Protein AF-A0A7S4W4H7-F1 (afdb_monomer_lite)

Organism: NCBI:txid49249

Structure (mmCIF, N/CA/C/O backbone):
data_AF-A0A7S4W4H7-F1
#
_entry.id   AF-A0A7S4W4H7-F1
#
loop_
_atom_site.group_PDB
_atom_site.id
_atom_site.type_symbol
_atom_site.label_atom_id
_atom_site.label_alt_id
_atom_site.label_comp_id
_atom_site.label_asym_id
_atom_site.label_entity_id
_atom_site.label_seq_id
_atom_site.pdbx_PDB_ins_code
_atom_site.Cartn_x
_atom_site.Cartn_y
_atom_site.Cartn_z
_atom_site.occupancy
_atom_site.B_iso_or_equiv
_atom_site.auth_seq_id
_atom_site.auth_comp_id
_atom_site.auth_asym_id
_atom_site.auth_atom_id
_atom_site.pdbx_PDB_model_num
ATOM 1 N N . MET A 1 1 ? -18.800 0.586 -14.456 1.00 45.81 1 MET A N 1
ATOM 2 C CA . MET A 1 1 ? -18.845 -0.242 -13.232 1.00 45.81 1 MET A CA 1
ATOM 3 C C . MET A 1 1 ? -19.743 -1.452 -13.484 1.00 45.81 1 MET A C 1
ATOM 5 O O . MET A 1 1 ? -20.942 -1.361 -13.290 1.00 45.81 1 MET A O 1
ATOM 9 N N . VAL A 1 2 ? -19.186 -2.536 -14.038 1.00 60.62 2 VAL A N 1
ATOM 10 C CA . VAL A 1 2 ? -19.881 -3.836 -14.250 1.00 60.62 2 VAL A CA 1
ATOM 11 C C . VAL A 1 2 ? -18.965 -5.019 -13.872 1.00 60.62 2 VAL A C 1
ATOM 13 O O . VAL A 1 2 ? -19.428 -6.135 -13.662 1.00 60.62 2 VAL A O 1
ATOM 16 N N . ARG A 1 3 ? -17.651 -4.786 -13.735 1.00 63.00 3 ARG A N 1
ATOM 17 C CA . ARG A 1 3 ? -16.682 -5.791 -13.282 1.00 63.00 3 ARG A CA 1
ATOM 18 C C . ARG A 1 3 ? -16.788 -5.962 -11.763 1.00 63.00 3 ARG A C 1
ATOM 20 O O . ARG A 1 3 ? -17.075 -4.999 -11.060 1.00 63.00 3 ARG A O 1
ATOM 27 N N . ASN A 1 4 ? -16.605 -7.193 -11.290 1.00 76.44 4 ASN A N 1
ATOM 28 C CA . ASN A 1 4 ? -16.610 -7.592 -9.875 1.00 76.44 4 ASN A CA 1
ATOM 29 C C . ASN A 1 4 ? -17.944 -7.442 -9.112 1.00 76.44 4 ASN A C 1
ATOM 31 O O . ASN A 1 4 ? -17.948 -7.550 -7.892 1.00 76.44 4 ASN A O 1
ATOM 35 N N . CYS A 1 5 ? -19.089 -7.297 -9.796 1.00 75.94 5 CYS A N 1
ATOM 36 C CA . CYS A 1 5 ? -20.411 -7.227 -9.143 1.00 75.94 5 CYS A CA 1
ATOM 37 C C . CYS A 1 5 ? -20.747 -8.471 -8.292 1.00 75.94 5 CYS A C 1
ATOM 39 O O . CYS A 1 5 ? -21.387 -8.348 -7.254 1.00 75.94 5 CYS A O 1
ATOM 41 N N . PHE A 1 6 ? -20.289 -9.653 -8.715 1.00 82.56 6 PHE A N 1
ATOM 42 C CA . PHE A 1 6 ? -20.360 -10.908 -7.948 1.00 82.56 6 PHE A CA 1
ATOM 43 C C . PHE A 1 6 ? -18.968 -11.375 -7.487 1.00 82.56 6 PHE A C 1
ATOM 45 O O . PHE A 1 6 ? -18.755 -12.557 -7.226 1.00 82.56 6 PHE A O 1
ATOM 52 N N . GLY A 1 7 ? -17.993 -10.462 -7.487 1.00 81.50 7 GLY A N 1
ATOM 53 C CA . GLY A 1 7 ? -16.611 -10.740 -7.116 1.00 81.50 7 GLY A CA 1
ATOM 54 C C . GLY A 1 7 ? -16.392 -10.695 -5.607 1.00 81.50 7 GLY A C 1
ATOM 55 O O . GLY A 1 7 ? -17.318 -10.509 -4.819 1.00 81.50 7 GLY A O 1
ATOM 56 N N . ASN A 1 8 ? -15.136 -10.848 -5.198 1.00 86.81 8 ASN A N 1
ATOM 57 C CA . ASN A 1 8 ? -14.747 -10.658 -3.806 1.00 86.81 8 ASN A CA 1
ATOM 58 C C . ASN A 1 8 ? -14.377 -9.181 -3.544 1.00 86.81 8 ASN A C 1
ATOM 60 O O . ASN A 1 8 ? -14.007 -8.431 -4.451 1.00 86.81 8 ASN A O 1
ATOM 64 N N . TYR A 1 9 ? -14.436 -8.770 -2.275 1.00 85.88 9 TYR A N 1
ATOM 65 C CA . TYR A 1 9 ? -14.053 -7.416 -1.856 1.00 85.88 9 TYR A CA 1
ATOM 66 C C . TYR A 1 9 ? -12.596 -7.075 -2.217 1.00 85.88 9 TYR A C 1
ATOM 68 O O . TYR A 1 9 ? -12.287 -5.944 -2.580 1.00 85.88 9 TYR A O 1
ATOM 76 N N . ARG A 1 10 ? -11.698 -8.065 -2.174 1.00 86.31 10 ARG A N 1
ATOM 77 C CA . ARG A 1 10 ? -10.270 -7.900 -2.482 1.00 86.31 10 ARG A CA 1
ATOM 78 C C . ARG A 1 10 ? -10.029 -7.447 -3.925 1.00 86.31 10 ARG A C 1
ATOM 80 O O . ARG A 1 10 ? -9.141 -6.632 -4.149 1.00 86.31 10 ARG A O 1
ATOM 87 N N . ASP A 1 11 ? -10.784 -7.963 -4.884 1.00 87.19 11 ASP A N 1
ATOM 88 C CA . ASP A 1 11 ? -10.636 -7.656 -6.305 1.00 87.19 11 ASP A CA 1
ATOM 89 C C . ASP A 1 11 ? -11.217 -6.276 -6.617 1.00 87.19 11 ASP A C 1
ATOM 91 O O . ASP A 1 11 ? -10.591 -5.503 -7.341 1.00 87.19 11 ASP A O 1
ATOM 95 N N . VAL A 1 12 ? -12.342 -5.919 -5.984 1.00 89.44 12 VAL A N 1
ATOM 96 C CA . VAL A 1 12 ? -12.896 -4.556 -6.034 1.00 89.44 12 VAL A CA 1
ATOM 97 C C . VAL A 1 12 ? -11.897 -3.553 -5.461 1.00 89.44 12 VAL A C 1
ATOM 99 O O . VAL A 1 12 ? -11.552 -2.580 -6.131 1.00 89.44 12 VAL A O 1
ATOM 102 N N . LEU A 1 13 ? -11.381 -3.813 -4.256 1.00 89.44 13 LEU A N 1
ATOM 103 C CA . LEU A 1 13 ? -10.406 -2.939 -3.613 1.00 89.44 13 LEU A CA 1
ATOM 104 C C . LEU A 1 13 ? -9.141 -2.815 -4.466 1.00 89.44 13 LEU A C 1
ATOM 106 O O . LEU A 1 13 ? -8.668 -1.707 -4.681 1.00 89.44 13 LEU A O 1
ATOM 110 N N . ARG A 1 14 ? -8.630 -3.923 -5.021 1.00 89.25 14 ARG A N 1
ATOM 111 C CA . ARG A 1 14 ? -7.466 -3.897 -5.915 1.00 89.25 14 ARG A CA 1
ATOM 112 C C . ARG A 1 14 ? -7.716 -3.013 -7.136 1.00 89.25 14 ARG A C 1
ATOM 114 O O . ARG A 1 14 ? -6.876 -2.180 -7.436 1.00 89.25 14 ARG A O 1
ATOM 121 N N . GLU A 1 15 ? -8.826 -3.169 -7.850 1.00 89.62 15 GLU A N 1
ATOM 122 C CA . GLU A 1 15 ? -9.090 -2.334 -9.033 1.00 89.62 15 GLU A CA 1
ATOM 123 C C . GLU A 1 15 ? -9.174 -0.844 -8.680 1.00 89.62 15 GLU A C 1
ATOM 125 O O . GLU A 1 15 ? -8.612 -0.004 -9.384 1.00 89.62 15 GLU A O 1
ATOM 130 N N . ILE A 1 16 ? -9.825 -0.523 -7.562 1.00 90.25 16 ILE A N 1
ATOM 131 C CA . ILE A 1 16 ? -9.998 0.851 -7.091 1.00 90.25 16 ILE A CA 1
ATOM 132 C C . ILE A 1 16 ? -8.664 1.464 -6.638 1.00 90.25 16 ILE A C 1
ATOM 134 O O . ILE A 1 16 ? -8.353 2.590 -7.021 1.00 90.25 16 ILE A O 1
ATOM 138 N N . SER A 1 17 ? -7.845 0.726 -5.884 1.00 91.88 17 SER A N 1
ATOM 139 C CA . SER A 1 17 ? -6.529 1.182 -5.412 1.00 91.88 17 SER A CA 1
ATOM 140 C C . SER A 1 17 ? -5.536 1.465 -6.543 1.00 91.88 17 SER A C 1
ATOM 142 O O . SER A 1 17 ? -4.574 2.201 -6.359 1.00 91.88 17 SER A O 1
ATOM 144 N N . TYR A 1 18 ? -5.727 0.855 -7.712 1.00 92.44 18 TYR A N 1
ATOM 145 C CA . TYR A 1 18 ? -4.891 1.116 -8.884 1.00 92.44 18 TYR A CA 1
ATOM 146 C C . TYR A 1 18 ? -5.476 2.210 -9.786 1.00 92.44 18 TYR A C 1
ATOM 148 O O . TYR A 1 18 ? -4.855 2.571 -10.784 1.00 92.44 18 TYR A O 1
ATOM 156 N N . SER A 1 19 ? -6.640 2.772 -9.450 1.00 91.88 19 SER A N 1
ATOM 157 C CA . SER A 1 19 ? -7.232 3.866 -10.211 1.00 91.88 19 SER A CA 1
ATOM 158 C C . SER A 1 19 ? -6.507 5.189 -9.927 1.00 91.88 19 SER A C 1
ATOM 160 O O . SER A 1 19 ? -6.470 5.629 -8.774 1.00 91.88 19 SER A O 1
ATOM 162 N N . PRO A 1 20 ? -5.995 5.890 -10.953 1.00 89.88 20 PRO A N 1
ATOM 163 C CA . PRO A 1 20 ? -5.330 7.179 -10.766 1.00 89.88 20 PRO A CA 1
ATOM 164 C C . PRO A 1 20 ? -6.266 8.259 -10.205 1.00 89.88 20 PRO A C 1
ATOM 166 O O . PRO A 1 20 ? -5.820 9.116 -9.448 1.00 89.88 20 PRO A O 1
ATOM 169 N N . LEU A 1 21 ? -7.567 8.203 -10.515 1.00 89.00 21 LEU A N 1
ATOM 170 C CA . LEU A 1 21 ? -8.558 9.135 -9.966 1.00 89.00 21 LEU A CA 1
ATOM 171 C C . LEU A 1 21 ? -8.773 8.922 -8.466 1.00 89.00 21 LEU A C 1
ATOM 173 O O . LEU A 1 21 ? -8.855 9.890 -7.714 1.00 89.00 21 LEU A O 1
ATOM 177 N N . MET A 1 22 ? -8.828 7.662 -8.021 1.00 90.94 22 MET A N 1
ATOM 178 C CA . MET A 1 22 ? -8.920 7.352 -6.593 1.00 90.94 22 MET A CA 1
ATOM 179 C C . MET A 1 22 ? -7.658 7.814 -5.854 1.00 90.94 22 MET A C 1
ATOM 181 O O . MET A 1 22 ? -7.753 8.339 -4.749 1.00 90.94 22 MET A O 1
ATOM 185 N N . ALA A 1 23 ? -6.488 7.659 -6.472 1.00 91.31 23 ALA A N 1
ATOM 186 C CA . ALA A 1 23 ? -5.216 8.074 -5.891 1.00 91.31 23 ALA A CA 1
ATOM 187 C C . ALA A 1 23 ? -5.044 9.582 -5.756 1.00 91.31 23 ALA A C 1
ATOM 189 O O . ALA A 1 23 ? -4.474 10.035 -4.766 1.00 91.31 23 ALA A O 1
ATOM 190 N N . GLU A 1 24 ? -5.560 10.355 -6.713 1.00 88.94 24 GLU A N 1
ATOM 191 C CA . GLU A 1 24 ? -5.678 11.807 -6.565 1.00 88.94 24 GLU A CA 1
ATOM 192 C C . GLU A 1 24 ? -6.649 12.163 -5.433 1.00 88.94 24 GLU A C 1
ATOM 194 O O . GLU A 1 24 ? -6.334 13.004 -4.595 1.00 88.94 24 GLU A O 1
ATOM 199 N N . HIS A 1 25 ? -7.817 11.512 -5.390 1.00 89.50 25 HIS A N 1
ATOM 200 C CA . HIS A 1 25 ? -8.874 11.844 -4.434 1.00 89.50 25 HIS A CA 1
ATOM 201 C C . HIS A 1 25 ? -8.493 11.547 -2.979 1.00 89.50 25 HIS A C 1
ATOM 203 O O . HIS A 1 25 ? -8.800 12.337 -2.093 1.00 89.50 25 HIS A O 1
ATOM 209 N N . LEU A 1 26 ? -7.813 10.423 -2.745 1.00 91.38 26 LEU A N 1
ATOM 210 C CA . LEU A 1 26 ? -7.413 9.950 -1.414 1.00 91.38 26 LEU A CA 1
ATOM 211 C C . LEU A 1 26 ? -5.910 10.145 -1.156 1.00 91.38 26 LEU A C 1
ATOM 213 O O . LEU A 1 26 ? -5.334 9.455 -0.319 1.00 91.38 26 LEU A O 1
ATOM 217 N N . SER A 1 27 ? -5.299 11.055 -1.925 1.00 89.75 27 SER A N 1
ATOM 218 C CA . SER A 1 27 ? -3.960 11.636 -1.749 1.00 89.75 27 SER A CA 1
ATOM 219 C C . SER A 1 27 ? -2.771 10.673 -1.617 1.00 89.75 27 SER A C 1
ATOM 221 O O . SER A 1 27 ? -1.696 11.067 -1.176 1.00 89.75 27 SER A O 1
ATOM 223 N N . TYR A 1 28 ? -2.895 9.430 -2.088 1.00 92.12 28 TYR A N 1
ATOM 224 C CA . TYR A 1 28 ? -1.778 8.473 -2.104 1.00 92.12 28 TYR A CA 1
ATOM 225 C C . TYR A 1 28 ? -1.000 8.440 -3.433 1.00 92.12 28 TYR A C 1
ATOM 227 O O . TYR A 1 28 ? -0.015 7.706 -3.559 1.00 92.12 28 TYR A O 1
ATOM 235 N N . LEU A 1 29 ? -1.398 9.245 -4.427 1.00 90.94 29 LEU A N 1
ATOM 236 C CA . LEU A 1 29 ? -0.660 9.401 -5.684 1.00 90.94 29 LEU A CA 1
ATOM 237 C C . LEU A 1 29 ? 0.744 9.986 -5.447 1.00 90.94 29 LEU A C 1
ATOM 239 O O . LEU A 1 29 ? 0.898 10.994 -4.765 1.00 90.94 29 LEU A O 1
ATOM 243 N N . ASP A 1 30 ? 1.768 9.376 -6.053 1.00 88.94 30 ASP A N 1
ATOM 244 C CA . ASP A 1 30 ? 3.184 9.768 -5.939 1.00 88.94 30 ASP A CA 1
ATOM 245 C C . ASP A 1 30 ? 3.725 9.804 -4.490 1.00 88.94 30 ASP A C 1
ATOM 247 O O . ASP A 1 30 ? 4.824 10.319 -4.244 1.00 88.94 30 ASP A O 1
ATOM 251 N N . SER A 1 31 ? 3.000 9.190 -3.547 1.00 91.00 31 SER A N 1
ATOM 252 C CA . SER A 1 31 ? 3.401 9.034 -2.149 1.00 91.00 31 SER A CA 1
ATOM 253 C C . SER A 1 31 ? 4.713 8.254 -2.045 1.00 91.00 31 SER A C 1
ATOM 255 O O . SER A 1 31 ? 4.943 7.278 -2.769 1.00 91.00 31 SER A O 1
ATOM 257 N N . ARG A 1 32 ? 5.602 8.696 -1.154 1.00 91.06 32 ARG A N 1
ATOM 258 C CA . ARG A 1 32 ? 6.959 8.157 -0.999 1.00 91.06 32 ARG A CA 1
ATOM 259 C C . ARG A 1 32 ? 7.094 7.490 0.359 1.00 91.06 32 ARG A C 1
ATOM 261 O O . ARG A 1 32 ? 6.562 7.985 1.348 1.00 91.06 32 ARG A O 1
ATOM 268 N N . SER A 1 33 ? 7.820 6.380 0.407 1.00 89.44 33 SER A N 1
ATOM 269 C CA . SER A 1 33 ? 8.167 5.744 1.671 1.00 89.44 33 SER A CA 1
ATOM 270 C C . SER A 1 33 ? 9.137 6.600 2.486 1.00 89.44 33 SER A C 1
ATOM 272 O O . SER A 1 33 ? 9.961 7.338 1.939 1.00 89.44 33 SER A O 1
ATOM 274 N N . HIS A 1 34 ? 9.068 6.449 3.811 1.00 88.12 34 HIS A N 1
ATOM 275 C CA . HIS A 1 34 ? 10.034 7.058 4.723 1.00 88.12 34 HIS A CA 1
ATOM 276 C C . HIS A 1 34 ? 11.466 6.654 4.345 1.00 88.12 34 HIS A C 1
ATOM 278 O O . HIS A 1 34 ? 12.350 7.503 4.308 1.00 88.12 34 HIS A O 1
ATOM 284 N N . ALA A 1 35 ? 11.684 5.368 4.033 1.00 85.75 35 ALA A N 1
ATOM 285 C CA . ALA A 1 35 ? 12.985 4.836 3.627 1.00 85.75 35 ALA A CA 1
ATOM 286 C C . ALA A 1 35 ? 13.576 5.617 2.443 1.00 85.75 35 ALA A C 1
ATOM 288 O O . ALA A 1 35 ? 14.681 6.141 2.543 1.00 85.75 35 ALA A O 1
ATOM 289 N N . TYR A 1 36 ? 12.790 5.793 1.376 1.00 87.81 36 TYR A N 1
ATOM 290 C CA . TYR A 1 36 ? 13.215 6.514 0.179 1.00 87.81 36 TYR A CA 1
ATOM 291 C C . TYR A 1 36 ? 13.613 7.967 0.474 1.00 87.81 36 TYR A C 1
ATOM 293 O O . TYR A 1 36 ? 14.639 8.457 0.002 1.00 87.81 36 TYR A O 1
ATOM 301 N N . VAL A 1 37 ? 12.802 8.682 1.259 1.00 87.19 37 VAL A N 1
ATOM 302 C CA . VAL A 1 37 ? 13.064 10.100 1.556 1.00 87.19 37 VAL A CA 1
ATOM 303 C C . VAL A 1 37 ? 14.252 10.268 2.504 1.00 87.19 37 VAL A C 1
ATOM 305 O O . VAL A 1 37 ? 15.055 11.190 2.328 1.00 87.19 37 VAL A O 1
ATOM 308 N N . TYR A 1 38 ? 14.387 9.367 3.475 1.00 87.19 38 TYR A N 1
ATOM 309 C CA . TYR A 1 38 ? 15.503 9.372 4.408 1.00 87.19 38 TYR A CA 1
ATOM 310 C C . TYR A 1 38 ? 16.830 9.093 3.695 1.00 87.19 38 TYR A C 1
ATOM 312 O O . TYR A 1 38 ? 17.800 9.813 3.915 1.00 87.19 38 TYR A O 1
ATOM 320 N N . GLU A 1 39 ? 16.869 8.117 2.788 1.00 86.25 39 GLU A N 1
ATOM 321 C CA . GLU A 1 39 ? 18.069 7.811 1.999 1.00 86.25 39 GLU A CA 1
ATOM 322 C C . GLU A 1 39 ? 18.428 8.926 1.011 1.00 86.25 39 GLU A C 1
ATOM 324 O O . GLU A 1 39 ? 19.604 9.242 0.842 1.00 86.25 39 GLU A O 1
ATOM 329 N N . SER A 1 40 ? 17.427 9.558 0.391 1.00 86.88 40 SER A N 1
ATOM 330 C CA . SER A 1 40 ? 17.655 10.640 -0.572 1.00 86.88 40 SER A CA 1
ATOM 331 C C . SER A 1 40 ? 18.158 11.921 0.101 1.00 86.88 40 SER A C 1
ATOM 333 O O . SER A 1 40 ? 19.113 12.534 -0.373 1.00 86.88 40 SER A O 1
ATOM 335 N N . ASN A 1 41 ? 17.495 12.363 1.178 1.00 89.56 41 ASN A N 1
ATOM 336 C CA . ASN A 1 41 ? 17.654 13.725 1.706 1.00 89.56 41 ASN A CA 1
ATOM 337 C C . ASN A 1 41 ? 17.855 13.786 3.234 1.00 89.56 41 ASN A C 1
ATOM 339 O O . ASN A 1 41 ? 17.913 14.883 3.790 1.00 89.56 41 ASN A O 1
ATOM 343 N N . GLY A 1 42 ? 17.908 12.649 3.937 1.00 86.56 42 GLY A N 1
ATOM 344 C CA . GLY A 1 42 ? 18.026 12.595 5.403 1.00 86.56 42 GLY A CA 1
ATOM 345 C C . GLY A 1 42 ? 16.790 13.091 6.162 1.00 86.56 42 GLY A C 1
ATOM 346 O O . GLY A 1 42 ? 16.870 13.362 7.359 1.00 86.56 42 GLY A O 1
ATOM 347 N N . GLN A 1 43 ? 15.653 13.252 5.480 1.00 87.31 43 GLN A N 1
ATOM 348 C CA . GLN A 1 43 ? 14.429 13.805 6.057 1.00 87.31 43 GLN A CA 1
ATOM 349 C C . GLN A 1 43 ? 13.486 12.704 6.546 1.00 87.31 43 GLN A C 1
ATOM 351 O O . GLN A 1 43 ? 13.274 11.699 5.869 1.00 87.31 43 GLN A O 1
ATOM 356 N N . VAL A 1 44 ? 12.872 12.935 7.706 1.00 85.31 44 VAL A N 1
ATOM 357 C CA . VAL A 1 44 ? 11.806 12.083 8.247 1.00 85.31 44 VAL A CA 1
ATOM 358 C C . VAL A 1 44 ? 10.483 12.515 7.625 1.00 85.31 44 VAL A C 1
ATOM 360 O O . VAL A 1 44 ? 10.073 13.667 7.768 1.00 85.31 44 VAL A O 1
ATOM 363 N N . THR A 1 45 ? 9.817 11.596 6.928 1.00 85.44 45 THR A N 1
ATOM 364 C CA . THR A 1 45 ? 8.494 11.824 6.329 1.00 85.44 45 THR A CA 1
ATOM 365 C C . THR A 1 45 ? 7.567 10.653 6.608 1.00 85.44 45 THR A C 1
ATOM 367 O O . THR A 1 45 ? 8.008 9.509 6.697 1.00 85.44 45 THR A O 1
ATOM 370 N N . TYR A 1 46 ? 6.278 10.943 6.753 1.00 85.38 46 TYR A N 1
ATOM 371 C CA . TYR A 1 46 ? 5.249 9.938 6.999 1.00 85.38 46 TYR A CA 1
ATOM 372 C C . TYR A 1 46 ? 4.433 9.711 5.729 1.00 85.38 46 TYR A C 1
ATOM 374 O O . TYR A 1 46 ? 4.262 10.625 4.921 1.00 85.38 46 TYR A O 1
ATOM 382 N N . ALA A 1 47 ? 3.967 8.476 5.544 1.00 88.50 47 ALA A N 1
ATOM 383 C CA . ALA A 1 47 ? 3.081 8.140 4.440 1.00 88.50 47 ALA A CA 1
ATOM 384 C C . ALA A 1 47 ? 1.714 8.813 4.633 1.00 88.50 47 ALA A C 1
ATOM 386 O O . ALA A 1 47 ? 1.270 8.997 5.764 1.00 88.50 47 ALA A O 1
ATOM 387 N N . ASP A 1 48 ? 1.047 9.148 3.529 1.00 90.12 48 ASP A N 1
ATOM 388 C CA . ASP A 1 48 ? -0.307 9.699 3.570 1.00 90.12 48 ASP A CA 1
ATOM 389 C C . ASP A 1 48 ? -1.303 8.662 4.116 1.00 90.12 48 ASP A C 1
ATOM 391 O O . ASP A 1 48 ? -1.407 7.537 3.618 1.00 90.12 48 ASP A O 1
ATOM 395 N N . GLU A 1 49 ? -2.017 9.046 5.169 1.00 92.25 49 GLU A N 1
ATOM 396 C CA . GLU A 1 49 ? -2.919 8.173 5.910 1.00 92.25 49 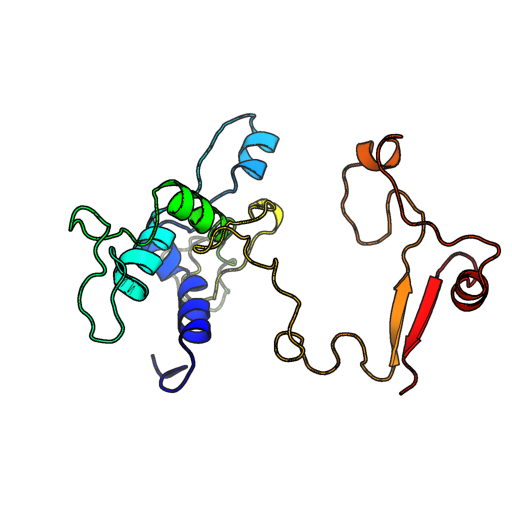GLU A CA 1
ATOM 397 C C . GLU A 1 49 ? -4.351 8.177 5.380 1.00 92.25 49 GLU A C 1
ATOM 399 O O . GLU A 1 49 ? -5.117 7.292 5.761 1.00 92.25 49 GLU A O 1
ATOM 404 N N . ASN A 1 50 ? -4.733 9.132 4.525 1.00 91.75 50 ASN A N 1
ATOM 405 C CA . ASN A 1 50 ? -6.129 9.344 4.144 1.00 91.75 50 ASN A CA 1
ATOM 406 C C . ASN A 1 50 ? -6.725 8.074 3.545 1.00 91.75 50 ASN A C 1
ATOM 408 O O . ASN A 1 50 ? -7.751 7.592 4.013 1.00 91.75 50 ASN A O 1
ATOM 412 N N . PHE A 1 51 ? -6.038 7.443 2.591 1.00 92.81 51 PHE A N 1
ATOM 413 C CA . PHE A 1 51 ? -6.560 6.217 1.993 1.00 92.81 51 PHE A CA 1
ATOM 414 C C . PHE A 1 51 ? -6.671 5.049 2.981 1.00 92.81 51 PHE A C 1
ATOM 416 O O . PHE A 1 51 ? -7.651 4.305 2.952 1.00 92.81 51 PHE A O 1
ATOM 423 N N . ALA A 1 52 ? -5.697 4.900 3.884 1.00 91.62 52 ALA A N 1
ATOM 424 C CA . ALA A 1 52 ? -5.753 3.874 4.922 1.00 91.62 52 ALA A CA 1
ATOM 425 C C . ALA A 1 52 ? -6.921 4.123 5.890 1.00 91.62 52 ALA A C 1
ATOM 427 O O . ALA A 1 52 ? -7.666 3.191 6.197 1.00 91.62 52 ALA A O 1
ATOM 428 N N . ARG A 1 53 ? -7.126 5.380 6.307 1.00 93.06 53 ARG A N 1
ATOM 429 C CA . ARG A 1 53 ? -8.244 5.793 7.164 1.00 93.06 53 ARG A CA 1
ATOM 430 C C . ARG A 1 53 ? -9.576 5.494 6.504 1.00 93.06 53 ARG A C 1
ATOM 432 O O . ARG A 1 53 ? -10.384 4.817 7.120 1.00 93.06 53 ARG A O 1
ATOM 439 N N . GLU A 1 54 ? -9.776 5.908 5.259 1.00 91.69 54 GLU A N 1
ATOM 440 C CA . GLU A 1 54 ? -11.037 5.706 4.537 1.00 91.69 54 GLU A CA 1
ATOM 441 C C . GLU A 1 54 ? -11.377 4.218 4.359 1.00 91.69 54 GLU A C 1
ATOM 443 O O . GLU A 1 54 ? -12.509 3.796 4.611 1.00 91.69 54 GLU A O 1
ATOM 448 N N . ILE A 1 55 ? -10.387 3.383 4.018 1.00 90.62 55 ILE A N 1
ATOM 449 C CA . ILE A 1 55 ? -10.594 1.930 3.912 1.00 90.62 55 ILE A CA 1
ATOM 450 C C . ILE A 1 55 ? -11.037 1.341 5.248 1.00 90.62 55 ILE A C 1
ATOM 452 O O . ILE A 1 55 ? -11.999 0.572 5.295 1.00 90.62 55 ILE A O 1
ATOM 456 N N . MET A 1 56 ? -10.337 1.681 6.327 1.00 89.50 56 MET A N 1
ATOM 457 C CA . MET A 1 56 ? -10.595 1.111 7.647 1.00 89.50 56 MET A CA 1
ATOM 458 C C . MET A 1 56 ? -11.906 1.644 8.238 1.00 89.50 56 MET A C 1
ATOM 460 O O . MET A 1 56 ? -12.738 0.878 8.716 1.00 89.50 56 MET A O 1
ATOM 464 N N . GLN A 1 57 ? -12.130 2.949 8.149 1.00 89.06 57 GLN A N 1
ATOM 465 C CA . GLN A 1 57 ? -13.251 3.639 8.781 1.00 89.06 57 GLN A CA 1
ATOM 466 C C . GLN A 1 57 ? -14.555 3.470 8.024 1.00 89.06 57 GLN A C 1
ATOM 468 O O . GLN A 1 57 ? -15.574 3.171 8.642 1.00 89.06 57 GLN A O 1
ATOM 473 N N . LEU A 1 58 ? -14.538 3.688 6.708 1.00 87.44 58 LEU A N 1
ATOM 474 C CA . LEU A 1 58 ? -15.767 3.827 5.930 1.00 87.44 58 LEU A CA 1
ATOM 475 C C . LEU A 1 58 ? -16.063 2.614 5.053 1.00 87.44 58 LEU A C 1
ATOM 477 O O . LEU A 1 58 ? -17.233 2.322 4.812 1.00 87.44 58 LEU A O 1
ATOM 481 N N . PHE A 1 59 ? -15.043 1.893 4.577 1.00 84.69 59 PHE A N 1
ATOM 482 C CA . PHE A 1 59 ? -15.257 0.826 3.590 1.00 84.69 59 PHE A CA 1
ATOM 483 C C . PHE A 1 59 ? -15.202 -0.600 4.142 1.00 84.69 59 PHE A C 1
ATOM 485 O O . PHE A 1 59 ? -15.585 -1.521 3.418 1.00 84.69 59 PHE A O 1
ATOM 492 N N . THR A 1 60 ? -14.721 -0.815 5.373 1.00 85.19 60 THR A N 1
ATOM 493 C CA . THR A 1 60 ? -14.528 -2.173 5.915 1.00 85.19 60 THR A CA 1
ATOM 494 C C . THR A 1 60 ? -15.010 -2.359 7.351 1.00 85.19 60 THR A C 1
ATOM 496 O O . THR A 1 60 ? -16.105 -2.869 7.566 1.00 85.19 60 THR A O 1
ATOM 499 N N . ILE A 1 61 ? -14.163 -2.031 8.324 1.00 86.38 61 ILE A N 1
ATOM 500 C CA . ILE A 1 61 ? -14.252 -2.494 9.714 1.00 86.38 61 ILE A CA 1
ATOM 501 C C . ILE A 1 61 ? -14.997 -1.514 10.619 1.00 86.38 61 ILE A C 1
ATOM 503 O O . ILE A 1 61 ? -15.676 -1.947 11.547 1.00 86.38 61 ILE A O 1
ATOM 507 N N . GLY A 1 62 ? -14.911 -0.212 10.340 1.00 89.25 62 GLY A N 1
ATOM 508 C CA . GLY A 1 62 ? -15.485 0.825 11.192 1.00 89.25 62 GLY A CA 1
ATOM 509 C C . GLY A 1 62 ? -14.610 1.173 12.399 1.00 89.25 62 GLY A C 1
ATOM 510 O O . GLY A 1 62 ? -13.485 0.702 12.545 1.00 89.25 62 GLY A O 1
ATOM 511 N N . LEU A 1 63 ? -15.131 2.045 13.265 1.00 90.06 63 LEU A N 1
ATOM 512 C CA . LEU A 1 63 ? -14.384 2.624 14.391 1.00 90.06 63 LEU A CA 1
ATOM 513 C C . LEU A 1 63 ? -14.254 1.678 15.595 1.00 90.06 63 LEU A C 1
ATOM 515 O O . LEU A 1 63 ? -13.270 1.746 16.329 1.00 90.06 63 LEU A O 1
ATOM 519 N N . VAL A 1 64 ? -15.252 0.818 15.820 1.00 91.88 64 VAL A N 1
ATOM 520 C CA . VAL A 1 64 ? -15.376 -0.000 17.036 1.00 91.88 64 VAL A CA 1
ATOM 521 C C . VAL A 1 64 ? -15.649 -1.460 16.711 1.00 91.88 64 VAL A C 1
ATOM 523 O O . VAL A 1 64 ? -16.320 -1.774 15.729 1.00 91.88 64 VAL A O 1
ATOM 526 N N . TRP A 1 65 ? -15.136 -2.361 17.547 1.00 89.62 65 TRP A N 1
ATOM 527 C CA . TRP A 1 65 ? -15.406 -3.786 17.407 1.00 89.62 65 TRP A CA 1
ATOM 528 C C . TRP A 1 65 ? -16.887 -4.062 17.632 1.00 89.62 65 TRP A C 1
ATOM 530 O O . TRP A 1 65 ? -17.474 -3.588 18.604 1.00 89.62 65 TRP A O 1
ATOM 540 N N . LEU A 1 66 ? -17.472 -4.879 16.762 1.00 92.31 66 LEU A N 1
ATOM 541 C CA . LEU A 1 66 ? -18.854 -5.324 16.879 1.00 92.31 66 LEU A CA 1
ATOM 542 C C . LEU A 1 66 ? -18.906 -6.812 17.235 1.00 92.31 66 LEU A C 1
ATOM 544 O O . LEU A 1 66 ? -18.071 -7.611 16.803 1.00 92.31 66 LEU A O 1
ATOM 548 N N . ASN A 1 67 ? -19.903 -7.182 18.029 1.00 91.62 67 ASN A N 1
ATOM 549 C CA . ASN A 1 67 ? -20.326 -8.561 18.216 1.00 91.62 67 ASN A CA 1
ATOM 550 C C . ASN A 1 67 ? -20.998 -9.081 16.931 1.00 91.62 67 ASN A C 1
ATOM 552 O O . ASN A 1 67 ? -21.337 -8.317 16.028 1.00 91.62 67 ASN A O 1
ATOM 556 N N . GLN A 1 68 ? -21.232 -10.394 16.844 1.00 90.75 68 GLN A N 1
ATOM 557 C CA . GLN A 1 68 ? -21.891 -10.993 15.672 1.00 90.75 68 GLN A CA 1
ATOM 558 C C . GLN A 1 68 ? -23.330 -10.503 15.453 1.00 90.75 68 GLN A C 1
ATOM 560 O O . GLN A 1 68 ? -23.838 -10.586 14.340 1.00 90.75 68 GLN A O 1
ATOM 565 N N . ASP A 1 69 ? -23.976 -9.985 16.496 1.00 92.44 69 ASP A N 1
ATOM 566 C CA . ASP A 1 69 ? -25.304 -9.371 16.436 1.00 92.44 69 ASP A CA 1
ATOM 567 C C . ASP A 1 69 ? -25.270 -7.881 16.032 1.00 92.44 69 ASP A C 1
ATOM 569 O O . ASP A 1 69 ? -26.315 -7.235 15.971 1.00 92.44 69 ASP A O 1
ATOM 573 N N . GLY A 1 70 ? -24.084 -7.328 15.748 1.00 89.06 70 GLY A N 1
ATOM 574 C CA . GLY A 1 70 ? -23.885 -5.930 15.361 1.00 89.06 70 GLY A CA 1
ATOM 575 C C . GLY A 1 70 ? -23.821 -4.946 16.531 1.00 89.06 70 GLY A C 1
ATOM 576 O O . GLY A 1 70 ? -23.660 -3.747 16.301 1.00 89.06 70 GLY A O 1
ATOM 577 N N . THR A 1 71 ? -23.924 -5.408 17.781 1.00 91.94 71 THR A N 1
ATOM 578 C CA . THR A 1 71 ? -23.780 -4.533 18.955 1.00 91.94 71 THR A CA 1
ATOM 579 C C . THR A 1 71 ? -22.306 -4.212 19.239 1.00 91.94 71 THR A C 1
ATOM 581 O O . THR A 1 71 ? -21.447 -5.070 19.023 1.00 91.94 71 THR A O 1
ATOM 584 N N . PRO A 1 72 ? -21.963 -3.005 19.736 1.00 92.56 72 PRO A N 1
ATOM 585 C CA . PRO A 1 72 ? -20.585 -2.676 20.088 1.00 92.56 72 PRO A CA 1
ATOM 586 C C . PRO A 1 72 ? -20.038 -3.575 21.196 1.00 92.56 72 PRO A C 1
ATOM 588 O O . PRO A 1 72 ? -20.675 -3.775 22.232 1.00 92.56 72 PRO A O 1
ATOM 591 N N . LYS A 1 73 ? -18.819 -4.071 21.004 1.00 93.00 73 LYS A N 1
ATOM 592 C CA . LYS A 1 73 ? -18.082 -4.804 22.026 1.00 93.00 73 LYS A CA 1
ATOM 593 C C . LYS A 1 73 ? -17.552 -3.818 23.063 1.00 93.00 73 LYS A C 1
ATOM 595 O O . LYS A 1 73 ? -16.923 -2.817 22.714 1.00 93.00 73 LYS A O 1
ATOM 600 N N . LEU A 1 74 ? -17.809 -4.114 24.333 1.00 93.50 74 LEU A N 1
ATOM 601 C CA . LEU A 1 74 ? -17.417 -3.275 25.459 1.00 93.50 74 LEU A CA 1
ATOM 602 C C . LEU A 1 74 ? -16.237 -3.894 26.216 1.00 93.50 74 LEU A C 1
ATOM 604 O O . LEU A 1 74 ? -16.110 -5.118 26.293 1.00 93.50 74 LEU A O 1
ATOM 608 N N . ASP A 1 75 ? -15.375 -3.042 26.761 1.00 91.12 75 ASP A N 1
ATOM 609 C CA . ASP A 1 75 ? -14.316 -3.421 27.689 1.00 91.12 75 ASP A CA 1
ATOM 610 C C . ASP A 1 75 ? -14.872 -3.692 29.102 1.00 91.12 75 ASP A C 1
ATOM 612 O O . ASP A 1 75 ? -16.073 -3.584 29.366 1.00 91.12 75 ASP A O 1
ATOM 616 N N . ALA A 1 76 ? -13.986 -4.030 30.042 1.00 90.88 76 ALA A N 1
ATOM 617 C CA . ALA A 1 76 ? -14.354 -4.283 31.438 1.00 90.88 76 ALA A CA 1
ATOM 618 C C . ALA A 1 76 ? -14.991 -3.068 32.149 1.00 90.88 76 ALA A C 1
ATOM 620 O O . ALA A 1 76 ? -15.632 -3.238 33.183 1.00 90.88 76 ALA A O 1
ATOM 621 N N . ASN A 1 77 ? -14.834 -1.862 31.597 1.00 91.00 77 ASN A N 1
ATOM 622 C CA . ASN A 1 77 ? -15.371 -0.611 32.128 1.00 91.00 77 ASN A CA 1
ATOM 623 C C . ASN A 1 77 ? -16.655 -0.168 31.403 1.00 91.00 77 ASN A C 1
ATOM 625 O O . ASN A 1 77 ? -17.174 0.913 31.682 1.00 91.00 77 ASN A O 1
ATOM 629 N N . GLY A 1 78 ? -17.167 -0.971 30.463 1.00 89.31 78 GLY A N 1
ATOM 630 C CA . GLY A 1 78 ? -18.345 -0.635 29.665 1.00 89.31 78 GLY A CA 1
ATOM 631 C C . GLY A 1 78 ? -18.079 0.362 28.531 1.00 89.31 78 GLY A C 1
ATOM 632 O O . GLY A 1 78 ? -19.036 0.878 27.952 1.00 89.31 78 GLY A O 1
ATOM 633 N N . LYS A 1 79 ? -16.815 0.650 28.191 1.00 91.50 79 LYS A N 1
ATOM 634 C CA . LYS A 1 79 ? -16.445 1.509 27.056 1.00 91.50 79 LYS A CA 1
ATOM 635 C C . LYS A 1 79 ? -16.299 0.671 25.786 1.00 91.50 79 LYS A C 1
ATOM 637 O O . LYS A 1 79 ? -15.801 -0.448 25.823 1.00 91.50 79 LYS A O 1
ATOM 642 N N . GLN A 1 80 ? -16.714 1.218 24.646 1.00 9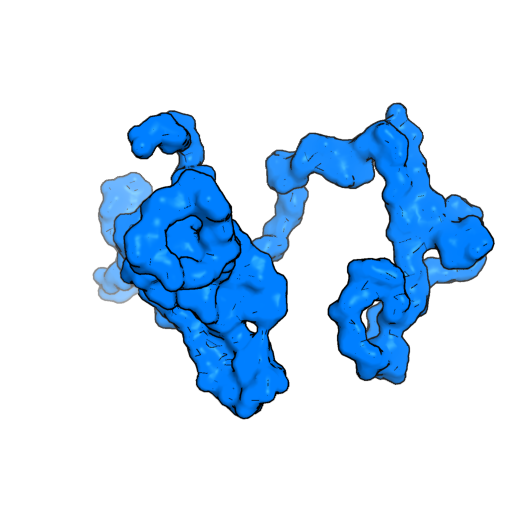2.56 80 GLN A N 1
ATOM 643 C CA . GLN A 1 80 ? -16.510 0.580 23.344 1.00 92.56 80 GLN A CA 1
ATOM 644 C C . GLN A 1 80 ? -15.020 0.379 23.050 1.00 92.56 80 GLN A C 1
ATOM 646 O O . GLN A 1 80 ? -14.202 1.260 23.327 1.00 92.56 80 GLN A O 1
ATOM 651 N N . ILE A 1 81 ? -14.686 -0.774 22.474 1.00 90.12 81 ILE A N 1
ATOM 652 C CA . ILE A 1 81 ? -13.315 -1.110 22.087 1.00 90.12 81 ILE A CA 1
ATOM 653 C C . ILE A 1 81 ? -13.068 -0.613 20.660 1.00 90.12 81 ILE A C 1
ATOM 655 O O . ILE A 1 81 ? -13.740 -1.052 19.725 1.00 90.12 81 ILE A O 1
ATOM 659 N N . GLU A 1 82 ? -12.097 0.282 20.495 1.00 90.62 82 GLU A N 1
ATOM 660 C CA . GLU A 1 82 ? -11.651 0.780 19.188 1.00 90.62 82 GLU A CA 1
ATOM 661 C C . GLU A 1 82 ? -10.984 -0.341 18.376 1.00 90.62 82 GLU A C 1
ATOM 663 O O . GLU A 1 82 ? -10.300 -1.204 18.934 1.00 90.62 82 GLU A O 1
ATOM 668 N N . VAL A 1 83 ? -11.207 -0.361 17.057 1.00 90.06 83 VAL A N 1
ATOM 669 C CA . VAL A 1 83 ? -10.679 -1.440 16.197 1.00 90.06 83 VAL A CA 1
ATOM 670 C C . VAL A 1 83 ? -9.177 -1.322 15.970 1.00 90.06 83 VAL A C 1
ATOM 672 O O . VAL A 1 83 ? -8.490 -2.330 15.828 1.00 90.06 83 VAL A O 1
ATOM 675 N N . TYR A 1 84 ? -8.675 -0.096 15.929 1.00 90.12 84 TYR A N 1
ATOM 676 C CA . TYR A 1 84 ? -7.297 0.215 15.596 1.00 90.12 84 TYR A CA 1
ATOM 677 C C . TYR A 1 84 ? -6.872 1.501 16.298 1.00 90.12 84 TYR A C 1
ATOM 679 O O . TYR A 1 84 ? -7.691 2.358 16.635 1.00 90.12 84 TYR A O 1
ATOM 687 N N . SER A 1 85 ? -5.569 1.644 16.473 1.00 90.44 85 SER A N 1
ATOM 688 C CA . SER A 1 85 ? -4.917 2.839 16.993 1.00 90.44 85 SER A CA 1
ATOM 689 C C . SER A 1 85 ? -4.392 3.725 15.858 1.00 90.44 85 SER A C 1
ATOM 691 O O . SER A 1 85 ? -4.415 3.362 14.680 1.00 90.44 85 SER A O 1
ATOM 693 N N . ASN A 1 86 ? -3.861 4.900 16.202 1.00 89.50 86 ASN A N 1
ATOM 694 C CA . ASN A 1 86 ? -3.173 5.737 15.220 1.00 89.50 86 ASN A CA 1
ATOM 695 C C . ASN A 1 86 ? -1.913 5.058 14.646 1.00 89.50 86 ASN A C 1
ATOM 697 O O . ASN A 1 86 ? -1.547 5.294 13.497 1.00 89.50 86 ASN A O 1
ATOM 701 N N . GLU A 1 87 ? -1.261 4.198 15.431 1.00 90.44 87 GLU A N 1
ATOM 702 C CA . GLU A 1 87 ? -0.072 3.456 15.001 1.00 90.44 87 GLU A CA 1
ATOM 703 C C . GLU A 1 87 ? -0.404 2.453 13.899 1.00 90.44 87 GLU A C 1
ATOM 705 O O . GLU A 1 87 ? 0.335 2.336 12.919 1.00 90.44 87 GLU A O 1
ATOM 710 N N . ASP A 1 88 ? -1.559 1.801 14.005 1.00 91.19 88 ASP A N 1
ATOM 711 C CA . ASP A 1 88 ? -2.053 0.890 12.977 1.00 91.19 88 ASP A CA 1
ATOM 712 C C . ASP A 1 88 ? -2.320 1.638 11.670 1.00 91.19 88 ASP A C 1
ATOM 714 O O . ASP A 1 88 ? -1.888 1.200 10.606 1.00 91.19 88 ASP A O 1
ATOM 718 N N . ILE A 1 89 ? -2.949 2.815 11.740 1.00 91.50 89 ILE A N 1
ATOM 719 C CA . ILE A 1 89 ? -3.222 3.655 10.563 1.00 91.50 89 ILE A CA 1
ATOM 720 C C . ILE A 1 89 ? -1.919 4.053 9.868 1.00 91.50 89 ILE A C 1
ATOM 722 O O . ILE A 1 89 ? -1.795 3.866 8.657 1.00 91.50 89 ILE A O 1
ATOM 726 N N . MET A 1 90 ? -0.929 4.539 10.625 1.00 90.94 90 MET A N 1
ATOM 727 C CA . MET A 1 90 ? 0.404 4.848 10.093 1.00 90.94 90 MET A CA 1
ATOM 728 C C . MET A 1 90 ? 1.048 3.616 9.452 1.00 90.94 90 MET A C 1
ATOM 730 O O . MET A 1 90 ? 1.677 3.693 8.393 1.00 90.94 90 MET A O 1
ATOM 734 N N . SER A 1 91 ? 0.876 2.451 10.074 1.00 91.75 91 SER A N 1
ATOM 735 C CA . SER A 1 91 ? 1.404 1.194 9.567 1.00 91.75 91 SER A CA 1
ATOM 736 C C . SER A 1 91 ? 0.778 0.799 8.228 1.00 91.75 91 SER A C 1
ATOM 738 O O . SER A 1 91 ? 1.512 0.503 7.281 1.00 91.75 91 SER A O 1
ATOM 740 N N . PHE A 1 92 ? -0.549 0.876 8.110 1.00 91.88 92 PHE A N 1
ATOM 741 C CA . PHE A 1 92 ? -1.277 0.598 6.871 1.00 91.88 92 PHE A CA 1
ATOM 742 C C . PHE A 1 92 ? -1.037 1.655 5.791 1.00 91.88 92 PHE A C 1
ATOM 744 O O . PHE A 1 92 ? -0.940 1.301 4.617 1.00 91.88 92 PHE A O 1
ATOM 751 N N . ALA A 1 93 ? -0.858 2.926 6.156 1.00 93.12 93 ALA A N 1
ATOM 752 C CA . ALA A 1 93 ? -0.525 4.008 5.225 1.00 93.12 93 ALA A CA 1
ATOM 753 C C . ALA A 1 93 ? 0.752 3.706 4.425 1.00 93.12 93 ALA A C 1
ATOM 755 O O . ALA A 1 93 ? 0.820 3.937 3.215 1.00 93.12 93 ALA A O 1
ATOM 756 N N . ARG A 1 94 ? 1.746 3.063 5.058 1.00 92.44 94 ARG A N 1
ATOM 757 C CA . ARG A 1 94 ? 2.975 2.613 4.377 1.00 92.44 94 ARG A CA 1
ATOM 758 C C . ARG A 1 94 ? 2.695 1.646 3.223 1.00 92.44 94 ARG A C 1
ATOM 760 O O . ARG A 1 94 ? 3.450 1.629 2.248 1.00 92.44 94 ARG A O 1
ATOM 767 N N . ALA A 1 95 ? 1.603 0.878 3.281 1.00 91.44 95 ALA A N 1
ATOM 768 C CA . ALA A 1 95 ? 1.175 -0.017 2.205 1.00 91.44 95 ALA A CA 1
ATOM 769 C C . ALA A 1 95 ? 0.602 0.714 0.976 1.00 91.44 95 ALA A C 1
ATOM 771 O O . ALA A 1 95 ? 0.335 0.058 -0.033 1.00 91.44 95 ALA A O 1
ATOM 772 N N . TRP A 1 96 ? 0.460 2.040 1.013 1.00 92.94 96 TRP A N 1
ATOM 773 C CA . TRP A 1 96 ? -0.047 2.861 -0.094 1.00 92.94 96 TRP A CA 1
ATOM 774 C C . TRP A 1 96 ? 1.009 3.801 -0.692 1.00 92.94 96 TRP A C 1
ATOM 776 O O . TRP A 1 96 ? 0.700 4.670 -1.497 1.00 92.94 96 TRP A O 1
ATOM 786 N N . THR A 1 97 ? 2.281 3.584 -0.358 1.00 94.25 97 THR A N 1
ATOM 787 C CA . THR A 1 97 ? 3.423 4.291 -0.960 1.00 94.25 97 THR A CA 1
ATOM 788 C C . THR A 1 97 ? 3.814 3.697 -2.318 1.00 94.25 97 THR A C 1
ATOM 790 O O . THR A 1 97 ? 3.631 2.498 -2.566 1.00 94.25 97 THR A O 1
ATOM 793 N N . GLY A 1 98 ? 4.377 4.527 -3.199 1.00 92.44 98 GLY A N 1
ATOM 794 C CA . GLY A 1 98 ? 4.947 4.118 -4.485 1.00 92.44 98 GLY A CA 1
ATOM 795 C C . GLY A 1 98 ? 3.963 4.041 -5.655 1.00 92.44 98 GLY A C 1
ATOM 796 O O . GLY A 1 98 ? 4.363 3.613 -6.730 1.00 92.44 98 GLY A O 1
ATOM 797 N N . PHE A 1 99 ? 2.703 4.451 -5.499 1.00 93.56 99 PHE A N 1
ATOM 798 C CA . PHE A 1 99 ? 1.740 4.447 -6.606 1.00 93.56 99 PHE A CA 1
ATOM 799 C C . PHE A 1 99 ? 1.980 5.609 -7.567 1.00 93.56 99 PHE A C 1
ATOM 801 O O . PHE A 1 99 ? 1.991 6.771 -7.158 1.00 93.56 99 PHE A O 1
ATOM 808 N N . ARG A 1 100 ? 2.165 5.299 -8.854 1.00 91.00 100 ARG A N 1
ATOM 809 C CA . ARG A 1 100 ? 2.470 6.288 -9.895 1.00 91.00 100 ARG A CA 1
ATOM 810 C C . ARG A 1 100 ? 1.709 6.015 -11.182 1.00 91.00 100 ARG A C 1
ATOM 812 O O . ARG A 1 100 ? 1.422 4.874 -11.537 1.00 91.00 100 ARG A O 1
ATOM 819 N N . LYS A 1 101 ? 1.414 7.086 -11.909 1.00 89.75 101 LYS A N 1
ATOM 820 C CA . LYS A 1 101 ? 0.790 7.018 -13.231 1.00 89.75 101 LYS A CA 1
ATOM 821 C C . LYS A 1 101 ? 1.802 6.618 -14.294 1.00 89.75 101 LYS A C 1
ATOM 823 O O . LYS A 1 101 ? 2.949 7.066 -14.263 1.00 89.75 101 LYS A O 1
ATOM 828 N N . TYR A 1 102 ? 1.346 5.836 -15.266 1.00 85.06 102 TYR A N 1
ATOM 829 C CA . TYR A 1 102 ? 2.054 5.693 -16.534 1.00 85.06 102 TYR A CA 1
ATOM 830 C C . TYR A 1 102 ? 2.041 7.012 -17.312 1.00 85.06 102 TYR A C 1
ATOM 832 O O . TYR A 1 102 ? 1.229 7.897 -17.048 1.00 85.06 102 TYR A O 1
ATOM 840 N N . GLN A 1 103 ? 2.930 7.129 -18.295 1.00 80.19 103 GLN A N 1
ATOM 841 C CA . GLN A 1 103 ? 2.824 8.197 -19.286 1.00 80.19 103 GLN A CA 1
ATOM 842 C C . GLN A 1 103 ? 1.547 8.024 -20.119 1.00 80.19 103 GLN A C 1
ATOM 844 O O . GLN A 1 103 ? 1.041 6.908 -20.277 1.00 80.19 103 GLN A O 1
ATOM 849 N N . ASP A 1 104 ? 1.021 9.133 -20.631 1.00 74.31 104 ASP A N 1
ATOM 850 C CA . ASP A 1 104 ? -0.155 9.134 -21.500 1.00 74.31 104 ASP A CA 1
ATOM 851 C C . ASP A 1 104 ? 0.118 8.334 -22.781 1.00 74.31 104 ASP A C 1
ATOM 853 O O . ASP A 1 104 ? 1.216 8.363 -23.347 1.00 74.31 104 ASP A O 1
ATOM 857 N N . ARG A 1 105 ? -0.903 7.625 -23.271 1.00 74.12 105 ARG A N 1
ATOM 858 C CA . ARG A 1 105 ? -0.846 6.987 -24.589 1.00 74.12 105 ARG A CA 1
ATOM 859 C C . ARG A 1 105 ? -1.166 8.027 -25.659 1.00 74.12 105 ARG A C 1
ATOM 861 O O . ARG A 1 105 ? -2.104 8.799 -25.506 1.00 74.12 105 ARG A O 1
ATOM 868 N N . GLY A 1 106 ? -0.449 7.993 -26.783 1.00 69.75 106 GLY A N 1
ATOM 869 C CA . GLY A 1 106 ? -0.631 8.959 -27.878 1.00 69.75 106 GLY A CA 1
ATOM 870 C C . GLY A 1 106 ? -1.993 8.915 -28.589 1.00 69.75 106 GLY A C 1
ATOM 871 O O . GLY A 1 106 ? -2.245 9.748 -29.447 1.00 69.75 106 GLY A O 1
ATOM 872 N N . ASN A 1 107 ? -2.861 7.954 -28.260 1.00 75.12 107 ASN A N 1
ATOM 873 C CA . ASN A 1 107 ? -4.222 7.823 -28.786 1.00 75.12 107 ASN A CA 1
ATOM 874 C C . ASN A 1 107 ? -5.306 8.285 -27.792 1.00 75.12 107 ASN A C 1
ATOM 876 O O . ASN A 1 107 ? -6.468 7.903 -27.937 1.00 75.12 107 ASN A O 1
ATOM 880 N N . ILE A 1 108 ? -4.925 9.032 -26.754 1.00 67.94 108 ILE A N 1
ATOM 881 C CA . ILE A 1 108 ? -5.845 9.621 -25.784 1.00 67.94 108 ILE A CA 1
ATOM 882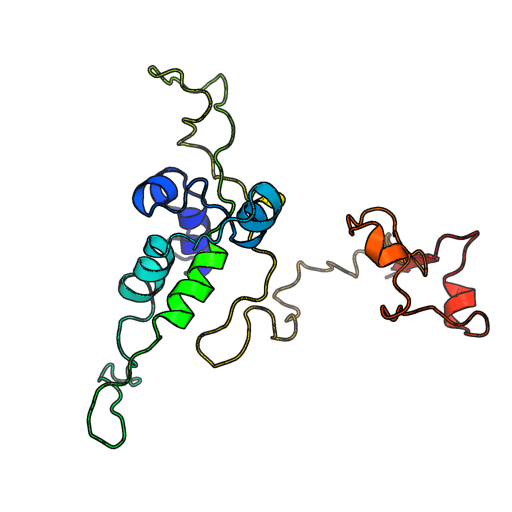 C C . ILE A 1 108 ? -5.968 11.109 -26.102 1.00 67.94 108 ILE A C 1
ATOM 884 O O . ILE A 1 108 ? -4.985 11.844 -26.056 1.00 67.94 108 ILE A O 1
ATOM 888 N N . GLU A 1 109 ? -7.189 11.541 -26.402 1.00 68.19 109 GLU A N 1
ATOM 889 C CA . GLU A 1 109 ? -7.523 12.956 -26.551 1.00 68.19 109 GLU A CA 1
ATOM 890 C C . GLU A 1 109 ? -7.459 13.619 -25.169 1.00 68.19 109 GLU A C 1
ATOM 892 O O . GLU A 1 109 ? -8.359 13.460 -24.341 1.00 68.19 109 GLU A O 1
ATOM 897 N N . ASN A 1 110 ? -6.360 14.315 -24.888 1.00 63.97 110 ASN A N 1
ATOM 898 C CA . ASN A 1 110 ? -6.181 15.098 -23.672 1.00 63.97 110 ASN A CA 1
ATOM 899 C C . ASN A 1 110 ? -5.833 16.539 -24.067 1.00 63.97 110 ASN A C 1
ATOM 901 O O . ASN A 1 110 ? -4.694 16.832 -24.425 1.00 63.97 110 ASN A O 1
ATOM 905 N N . GLU A 1 111 ? -6.823 17.438 -24.029 1.00 55.97 111 GLU A N 1
ATOM 906 C CA . GLU A 1 111 ? -6.647 18.857 -24.384 1.00 55.97 111 GLU A CA 1
ATOM 907 C C . GLU A 1 111 ? -5.637 19.572 -23.468 1.00 55.97 111 GLU A C 1
ATOM 909 O O . GLU A 1 111 ? -4.948 20.494 -23.906 1.00 55.97 111 GLU A O 1
ATOM 914 N N . GLN A 1 112 ? -5.484 19.127 -22.215 1.00 57.12 112 GLN A N 1
ATOM 915 C CA . GLN A 1 112 ? -4.374 19.529 -21.351 1.00 57.12 112 GLN A CA 1
ATOM 916 C C . GLN A 1 112 ? -3.233 18.519 -21.483 1.00 57.12 112 GLN A C 1
ATOM 918 O O . GLN A 1 112 ? -3.078 17.632 -20.645 1.00 57.12 112 GLN A O 1
ATOM 923 N N . ALA A 1 113 ? -2.423 18.670 -22.535 1.00 53.19 113 ALA A N 1
ATOM 924 C CA . ALA A 1 113 ? -1.206 17.896 -22.781 1.00 53.19 113 ALA A CA 1
ATOM 925 C C . ALA A 1 113 ? -0.224 17.993 -21.595 1.00 53.19 113 ALA A C 1
ATOM 927 O O . ALA A 1 113 ? 0.673 18.833 -21.540 1.00 53.19 113 ALA A O 1
ATOM 928 N N . CYS A 1 114 ? -0.415 17.124 -20.616 1.00 58.84 114 CYS A N 1
ATOM 929 C CA . CYS A 1 114 ? 0.382 17.001 -19.416 1.00 58.84 114 CYS A CA 1
ATOM 930 C C . CYS A 1 114 ? 0.870 15.556 -19.402 1.00 58.84 114 CYS A C 1
ATOM 932 O O . CYS A 1 114 ? 0.085 14.624 -19.270 1.00 58.84 114 CYS A O 1
ATOM 934 N N . SER A 1 115 ? 2.180 15.361 -19.562 1.00 53.38 115 SER A N 1
ATOM 935 C CA . SER A 1 115 ? 2.817 14.041 -19.701 1.00 53.38 115 SER A CA 1
ATOM 936 C C . SER A 1 115 ? 2.646 13.116 -18.484 1.00 53.38 115 SER A C 1
ATOM 938 O O . SER A 1 115 ? 3.040 11.951 -18.537 1.00 53.38 115 SER A O 1
ATOM 940 N N . THR A 1 116 ? 2.069 13.626 -17.391 1.00 59.69 116 THR A N 1
ATOM 941 C CA . THR A 1 116 ? 1.803 12.932 -16.124 1.00 59.69 116 THR A CA 1
ATOM 942 C C . THR A 1 116 ? 0.307 12.830 -15.790 1.00 59.69 116 THR A C 1
ATOM 944 O O . THR A 1 116 ? -0.055 12.444 -14.675 1.00 59.69 116 THR A O 1
ATOM 947 N N . CYS A 1 117 ? -0.584 13.174 -16.724 1.00 70.00 117 CYS A N 1
ATOM 948 C CA . CYS A 1 117 ? -2.022 13.268 -16.477 1.00 70.00 117 CYS A CA 1
ATOM 949 C C . CYS A 1 117 ? -2.805 11.986 -16.786 1.00 70.00 117 CYS A C 1
ATOM 951 O O . CYS A 1 117 ? -4.036 12.038 -16.801 1.00 70.00 117 CYS A O 1
ATOM 953 N N . ASN A 1 118 ? -2.139 10.838 -16.950 1.00 78.62 118 ASN A N 1
ATOM 954 C CA . ASN A 1 118 ? -2.811 9.585 -17.276 1.00 78.62 118 ASN A CA 1
ATOM 955 C C . ASN A 1 118 ? -3.809 9.206 -16.174 1.00 78.62 118 ASN A C 1
ATOM 957 O O . ASN A 1 118 ? -3.443 8.748 -15.089 1.00 78.62 118 ASN A O 1
ATOM 961 N N . ARG A 1 119 ? -5.089 9.452 -16.458 1.00 81.44 119 ARG A N 1
ATOM 962 C CA . ARG A 1 119 ? -6.230 9.196 -15.569 1.00 81.44 119 ARG A CA 1
ATOM 963 C C . ARG A 1 119 ? -7.032 7.962 -15.977 1.00 81.44 119 ARG A C 1
ATOM 965 O O . ARG A 1 119 ? -7.995 7.620 -15.297 1.00 81.44 119 ARG A O 1
ATOM 972 N N . GLN A 1 120 ? -6.655 7.320 -17.081 1.00 83.00 120 GLN A N 1
ATOM 973 C CA . GLN A 1 120 ? -7.384 6.189 -17.652 1.00 83.00 120 GLN A CA 1
ATOM 974 C C . GLN A 1 120 ? -6.717 4.862 -17.308 1.00 83.00 120 GLN A C 1
ATOM 976 O O . GLN A 1 120 ? -7.395 3.903 -16.939 1.00 83.00 120 GLN A O 1
ATOM 981 N N . ASP A 1 121 ? -5.390 4.806 -17.420 1.00 85.81 121 ASP A N 1
ATOM 982 C CA . ASP A 1 121 ? -4.657 3.575 -17.177 1.00 85.81 121 ASP A CA 1
ATOM 983 C C . ASP A 1 121 ? -4.492 3.304 -15.678 1.00 85.81 121 ASP A C 1
ATOM 985 O O . ASP A 1 121 ? -4.227 4.233 -14.907 1.00 85.81 121 ASP A O 1
ATOM 989 N N . PRO A 1 122 ? -4.591 2.029 -15.254 1.00 90.75 122 PRO A N 1
ATOM 990 C CA . PRO A 1 122 ? -4.204 1.633 -13.911 1.00 90.75 122 PRO A CA 1
ATOM 991 C C . PRO A 1 122 ? -2.768 2.065 -13.618 1.00 90.75 122 PRO A C 1
ATOM 993 O O . PRO A 1 122 ? -1.879 1.906 -14.454 1.00 90.75 122 PRO A O 1
ATOM 996 N N . MET A 1 123 ? -2.541 2.594 -12.423 1.00 92.56 123 MET A N 1
ATOM 997 C CA . MET A 1 123 ? -1.217 2.977 -11.944 1.00 92.56 123 MET A CA 1
ATOM 998 C C . MET A 1 123 ? -0.275 1.772 -11.841 1.00 92.56 123 MET A C 1
ATOM 1000 O O . MET A 1 123 ? -0.695 0.617 -11.869 1.00 92.56 123 MET A O 1
ATOM 1004 N N . PHE A 1 124 ? 1.011 2.039 -11.652 1.00 91.62 124 PHE A N 1
ATOM 1005 C CA . PHE A 1 124 ? 1.991 1.030 -11.265 1.00 91.62 124 PHE A CA 1
ATOM 1006 C C . PHE A 1 124 ? 2.604 1.348 -9.907 1.00 91.62 124 PHE A C 1
ATOM 1008 O O . PHE A 1 124 ? 2.498 2.467 -9.403 1.00 91.62 124 PHE A O 1
ATOM 1015 N N . ILE A 1 125 ? 3.251 0.342 -9.322 1.00 92.62 125 ILE A N 1
ATOM 1016 C CA . ILE A 1 125 ? 4.028 0.501 -8.097 1.00 92.62 125 ILE A CA 1
ATOM 1017 C C . ILE A 1 125 ? 5.492 0.695 -8.481 1.00 92.62 125 ILE A C 1
ATOM 1019 O O . ILE A 1 125 ? 6.122 -0.190 -9.058 1.00 92.62 125 ILE A O 1
ATOM 1023 N N . ASP A 1 126 ? 6.017 1.864 -8.150 1.00 92.44 126 ASP A N 1
ATOM 1024 C CA . ASP A 1 126 ? 7.431 2.198 -8.211 1.00 92.44 126 ASP A CA 1
ATOM 1025 C C . ASP A 1 126 ? 8.147 1.538 -7.026 1.00 92.44 126 ASP A C 1
ATOM 1027 O O . ASP A 1 126 ? 7.889 1.879 -5.865 1.00 92.44 126 ASP A O 1
ATOM 1031 N N . LYS A 1 127 ? 9.008 0.556 -7.324 1.00 90.19 127 LYS A N 1
ATOM 1032 C CA . LYS A 1 127 ? 9.684 -0.261 -6.308 1.00 90.19 127 LYS A CA 1
ATOM 1033 C C . LYS A 1 127 ? 10.536 0.584 -5.358 1.00 90.19 127 LYS A C 1
ATOM 1035 O O . LYS A 1 127 ? 10.578 0.274 -4.174 1.00 90.19 127 LYS A O 1
ATOM 1040 N N . ASP A 1 128 ? 11.148 1.661 -5.851 1.00 89.62 128 ASP A N 1
ATOM 1041 C CA . ASP A 1 128 ? 12.125 2.439 -5.084 1.00 89.62 128 ASP A CA 1
ATOM 1042 C C . ASP A 1 128 ? 11.421 3.350 -4.073 1.00 89.62 128 ASP A C 1
ATOM 1044 O O . ASP A 1 128 ? 11.923 3.622 -2.987 1.00 89.62 128 ASP A O 1
ATOM 1048 N N . ARG A 1 129 ? 10.205 3.796 -4.406 1.00 91.00 129 ARG A N 1
ATOM 1049 C CA . ARG A 1 129 ? 9.360 4.613 -3.521 1.00 91.00 129 ARG A CA 1
ATOM 1050 C C . ARG A 1 129 ? 8.457 3.787 -2.617 1.00 91.00 129 ARG A C 1
ATOM 1052 O O . ARG A 1 129 ? 7.787 4.357 -1.752 1.00 91.00 129 ARG A O 1
ATOM 1059 N N . ARG A 1 130 ? 8.395 2.474 -2.833 1.00 92.94 130 ARG A N 1
ATOM 1060 C CA . ARG A 1 130 ? 7.596 1.550 -2.037 1.00 92.94 130 ARG A CA 1
ATOM 1061 C C . ARG A 1 130 ? 8.244 1.358 -0.672 1.00 92.94 130 ARG A C 1
ATOM 1063 O O . ARG A 1 130 ? 9.456 1.233 -0.546 1.00 92.94 130 ARG A O 1
ATOM 1070 N N . ASP A 1 131 ? 7.432 1.320 0.373 1.00 90.88 131 ASP A N 1
ATOM 1071 C CA . ASP A 1 131 ? 7.932 0.968 1.696 1.00 90.88 131 ASP A CA 1
ATOM 1072 C C . ASP A 1 131 ? 8.321 -0.517 1.729 1.00 90.88 131 ASP A C 1
ATOM 1074 O O . ASP A 1 131 ? 7.503 -1.386 1.404 1.00 90.88 131 ASP A O 1
ATOM 1078 N N . VAL A 1 132 ? 9.558 -0.804 2.133 1.00 87.44 132 VAL A N 1
ATOM 1079 C CA . VAL A 1 132 ? 10.126 -2.164 2.184 1.00 87.44 132 VAL A CA 1
ATOM 1080 C C . VAL A 1 132 ? 9.910 -2.859 3.528 1.00 87.44 132 VAL A C 1
ATOM 1082 O O . VAL A 1 132 ? 10.019 -4.079 3.613 1.00 87.44 132 VAL A O 1
ATOM 1085 N N . PHE A 1 133 ? 9.581 -2.111 4.582 1.00 87.69 133 PHE A N 1
ATOM 1086 C CA . PHE A 1 133 ? 9.504 -2.658 5.933 1.00 87.69 133 PHE A CA 1
ATOM 1087 C C . PHE A 1 133 ? 8.244 -3.509 6.151 1.00 87.69 133 PHE A C 1
ATOM 1089 O O . PHE A 1 133 ? 7.263 -3.361 5.425 1.00 87.69 133 PHE A O 1
ATOM 1096 N N . PRO A 1 134 ? 8.220 -4.411 7.142 1.00 88.00 134 PRO A N 1
ATOM 1097 C CA . PRO A 1 134 ? 7.002 -5.123 7.515 1.00 88.00 134 PRO A CA 1
ATOM 1098 C C . PRO A 1 134 ? 5.885 -4.166 7.960 1.00 88.00 134 PRO A C 1
ATOM 1100 O O . PRO A 1 134 ? 6.132 -3.154 8.619 1.00 88.00 134 PRO A O 1
ATOM 1103 N N . LYS A 1 135 ? 4.642 -4.490 7.596 1.00 89.56 135 LYS A N 1
ATOM 1104 C CA . LYS A 1 135 ? 3.432 -3.745 7.988 1.00 89.56 135 LYS A CA 1
ATOM 1105 C C . LYS A 1 135 ? 2.718 -4.582 9.035 1.00 89.56 135 LYS A C 1
ATOM 1107 O O . LYS A 1 135 ? 2.538 -5.773 8.801 1.00 89.56 135 LYS A O 1
ATOM 1112 N N . SER A 1 136 ? 2.347 -3.993 10.163 1.00 89.81 136 SER A N 1
ATOM 1113 C CA . SER A 1 136 ? 1.570 -4.697 11.188 1.00 89.81 136 SER A CA 1
ATOM 1114 C C . SER A 1 136 ? 0.184 -5.089 10.664 1.00 89.81 136 SER A C 1
ATOM 1116 O O . SER A 1 136 ? -0.354 -4.455 9.753 1.00 89.81 136 SER A O 1
ATOM 1118 N N . ASP A 1 137 ? -0.380 -6.153 11.223 1.00 87.44 137 ASP A N 1
ATOM 1119 C CA . ASP A 1 137 ? -1.798 -6.470 11.117 1.00 87.44 137 ASP A CA 1
ATOM 1120 C C . ASP A 1 137 ? -2.566 -5.948 12.350 1.00 87.44 137 ASP A C 1
ATOM 1122 O O . ASP A 1 137 ? -1.975 -5.478 13.320 1.00 87.44 137 ASP A O 1
ATOM 1126 N N . LEU A 1 138 ? -3.899 -6.034 12.318 1.00 86.38 138 LEU A N 1
ATOM 1127 C CA . LEU A 1 138 ? -4.769 -5.597 13.424 1.00 86.38 138 LEU A CA 1
ATOM 1128 C C . LEU A 1 138 ? -4.789 -6.553 14.628 1.00 86.38 138 LEU A C 1
ATOM 1130 O O . LEU A 1 138 ? -5.477 -6.295 15.612 1.00 86.38 138 LEU A O 1
ATOM 1134 N N . LEU A 1 139 ? -4.108 -7.695 14.539 1.00 84.31 139 LEU A N 1
ATOM 1135 C CA . LEU A 1 139 ? -4.132 -8.767 15.535 1.00 84.31 139 LEU A CA 1
ATOM 1136 C C . LEU A 1 139 ? -2.778 -8.921 16.250 1.00 84.31 139 LEU A C 1
ATOM 1138 O O . LEU A 1 139 ? -2.595 -9.879 17.002 1.00 84.31 139 LEU A O 1
ATOM 1142 N N . GLY A 1 140 ? -1.849 -7.982 16.045 1.00 81.62 140 GLY A N 1
ATOM 1143 C CA . GLY A 1 140 ? -0.531 -7.958 16.684 1.00 81.62 140 GLY A CA 1
ATOM 1144 C C . GLY A 1 140 ? 0.562 -8.757 15.960 1.00 81.62 140 GLY A C 1
ATOM 1145 O O . GLY A 1 140 ? 1.622 -8.979 16.542 1.00 81.62 140 GLY A O 1
ATOM 1146 N N . GLY A 1 141 ? 0.324 -9.199 14.724 1.00 86.88 141 GLY A N 1
ATOM 1147 C CA . GLY A 1 141 ? 1.318 -9.780 13.814 1.00 86.88 141 GLY A CA 1
ATOM 1148 C C . GLY A 1 141 ? 1.706 -8.825 12.680 1.00 86.88 141 GLY A C 1
ATOM 1149 O O . GLY A 1 141 ? 1.425 -7.627 12.742 1.00 86.88 141 GLY A O 1
ATOM 1150 N N . TYR A 1 142 ? 2.335 -9.345 11.621 1.00 87.12 142 TYR A N 1
ATOM 1151 C CA . TYR A 1 142 ? 2.601 -8.598 10.389 1.00 87.12 142 TYR A CA 1
ATOM 1152 C C . TYR A 1 142 ? 1.877 -9.188 9.173 1.00 87.12 142 TYR A C 1
ATOM 1154 O O . TYR A 1 142 ? 1.612 -10.389 9.056 1.00 87.12 142 TYR A O 1
ATOM 1162 N N . ILE A 1 143 ? 1.567 -8.317 8.212 1.00 82.50 143 ILE A N 1
ATOM 1163 C CA . ILE A 1 143 ? 1.023 -8.705 6.914 1.00 82.50 143 ILE A CA 1
ATOM 1164 C C . ILE A 1 143 ? 2.045 -9.601 6.210 1.00 82.50 143 ILE A C 1
ATOM 1166 O O . ILE A 1 143 ? 3.125 -9.150 5.836 1.00 82.50 143 ILE A O 1
ATOM 1170 N N . GLY A 1 144 ? 1.664 -10.857 5.975 1.00 72.88 144 GLY A N 1
ATOM 1171 C CA . GLY A 1 144 ? 2.518 -11.850 5.319 1.00 72.88 144 GLY A CA 1
ATOM 1172 C C . GLY A 1 144 ? 3.219 -12.822 6.269 1.00 72.88 144 GLY A C 1
ATOM 1173 O O . GLY A 1 144 ? 3.852 -13.750 5.782 1.00 72.88 144 GLY A O 1
ATOM 1174 N N . ASP A 1 145 ? 3.035 -12.692 7.588 1.00 75.31 145 ASP A N 1
ATOM 1175 C CA . ASP A 1 145 ? 3.578 -13.646 8.574 1.00 75.31 145 ASP A CA 1
ATOM 1176 C C . ASP A 1 145 ? 2.875 -15.010 8.562 1.00 75.31 145 ASP A C 1
ATOM 1178 O O . ASP A 1 145 ? 3.315 -15.970 9.197 1.00 75.31 145 ASP A O 1
ATOM 1182 N N . ARG A 1 146 ? 1.751 -15.119 7.849 1.00 67.44 146 ARG A N 1
ATOM 1183 C CA . ARG A 1 146 ? 1.034 -16.385 7.697 1.00 67.44 146 ARG A CA 1
ATOM 1184 C C . ARG A 1 146 ? 1.752 -17.271 6.688 1.00 67.44 146 ARG A C 1
ATOM 1186 O O . ARG A 1 146 ? 2.264 -16.798 5.678 1.00 67.44 146 ARG A O 1
ATOM 1193 N N . TYR A 1 147 ? 1.724 -18.580 6.934 1.00 63.47 147 TYR A N 1
ATOM 1194 C CA . TYR A 1 147 ? 2.193 -19.553 5.954 1.00 63.47 147 TYR A CA 1
ATOM 1195 C C . TYR A 1 147 ? 1.470 -19.338 4.616 1.00 63.47 147 TYR A C 1
ATOM 1197 O O . TYR A 1 147 ? 0.240 -19.224 4.624 1.00 63.47 147 TYR A O 1
ATOM 1205 N N . PRO A 1 148 ? 2.193 -19.294 3.480 1.00 61.91 148 PRO A N 1
ATOM 1206 C CA . PRO A 1 148 ? 1.560 -19.188 2.175 1.00 61.91 148 PRO A CA 1
ATOM 1207 C C . PRO A 1 148 ? 0.636 -20.390 1.994 1.00 61.91 148 PRO A C 1
ATOM 1209 O O . PRO A 1 148 ? 1.087 -21.540 2.010 1.00 61.91 148 PRO A O 1
ATOM 1212 N N . LEU A 1 149 ? -0.666 -20.143 1.856 1.00 63.38 149 LEU A N 1
ATOM 1213 C CA . LEU A 1 149 ? -1.600 -21.221 1.573 1.00 63.38 149 LEU A CA 1
ATOM 1214 C C . LEU A 1 149 ? -1.386 -21.669 0.126 1.00 63.38 149 LEU A C 1
ATOM 1216 O O . LEU A 1 149 ? -1.066 -20.868 -0.751 1.00 63.38 149 LEU A O 1
ATOM 1220 N N . CYS A 1 150 ? -1.610 -22.953 -0.158 1.00 62.12 150 CYS A N 1
ATOM 1221 C CA . CYS A 1 150 ? -1.491 -23.477 -1.525 1.00 62.12 150 CYS A CA 1
ATOM 1222 C C . CYS A 1 150 ? -2.417 -22.754 -2.523 1.00 62.12 150 CYS A C 1
ATOM 1224 O O . CYS A 1 150 ? -2.131 -22.762 -3.712 1.00 62.12 150 CYS A O 1
ATOM 1226 N N . VAL A 1 151 ? -3.490 -22.118 -2.037 1.00 67.38 151 VAL A N 1
ATOM 1227 C CA . VAL A 1 151 ? -4.434 -21.312 -2.831 1.00 67.38 151 VAL A CA 1
ATOM 1228 C C . VAL A 1 151 ? -3.940 -19.893 -3.131 1.00 67.38 151 VAL A C 1
ATOM 1230 O O . VAL A 1 151 ? -4.403 -19.283 -4.090 1.00 67.38 151 VAL A O 1
ATOM 1233 N N . ASP A 1 152 ? -3.009 -19.366 -2.329 1.00 60.81 152 ASP A N 1
ATOM 1234 C CA . ASP A 1 152 ? -2.450 -18.018 -2.504 1.00 60.81 152 ASP A CA 1
ATOM 1235 C C . ASP A 1 152 ? -1.311 -18.004 -3.532 1.00 60.81 152 ASP A C 1
ATOM 1237 O O . ASP A 1 152 ? -0.916 -16.950 -4.036 1.00 60.81 152 ASP A O 1
ATOM 1241 N N . LEU A 1 153 ? -0.776 -19.185 -3.845 1.00 62.00 153 LEU A N 1
ATOM 1242 C CA . LEU A 1 153 ? 0.254 -19.378 -4.848 1.00 62.00 153 LEU A CA 1
ATOM 1243 C C . LEU A 1 153 ? -0.409 -19.725 -6.191 1.00 62.00 153 LEU A C 1
ATOM 1245 O O . LEU A 1 153 ? -1.274 -20.596 -6.235 1.00 62.00 153 LEU A O 1
ATOM 1249 N N . PRO A 1 154 ? 0.002 -19.096 -7.307 1.00 62.84 154 PRO A N 1
ATOM 1250 C CA . PRO A 1 154 ? -0.410 -19.508 -8.642 1.00 62.84 154 PRO A CA 1
ATOM 1251 C C . PRO A 1 154 ? -0.227 -21.015 -8.836 1.00 62.84 154 PRO A C 1
ATOM 1253 O O . PRO A 1 154 ? 0.781 -21.581 -8.395 1.00 62.84 154 PRO A O 1
ATOM 1256 N N . ASP A 1 155 ? -1.141 -21.651 -9.569 1.00 64.12 155 ASP A N 1
ATOM 1257 C CA . ASP A 1 155 ? -1.034 -23.075 -9.880 1.00 64.12 155 ASP A CA 1
ATOM 1258 C C . ASP A 1 155 ? 0.363 -23.415 -10.421 1.00 64.12 155 ASP A C 1
ATOM 1260 O O . ASP A 1 155 ? 0.853 -22.839 -11.406 1.00 64.12 155 ASP A O 1
ATOM 1264 N N . LYS A 1 156 ? 1.017 -24.369 -9.746 1.00 61.69 156 LYS A N 1
ATOM 1265 C CA . LYS A 1 156 ? 2.364 -24.860 -10.066 1.00 61.69 156 LYS A CA 1
ATOM 1266 C C . LYS A 1 156 ? 3.460 -23.783 -10.016 1.00 61.69 156 LYS A C 1
ATOM 1268 O O . LYS A 1 156 ? 4.470 -23.961 -10.690 1.00 61.69 156 LYS A O 1
ATOM 1273 N N . MET A 1 157 ? 3.328 -22.700 -9.237 1.00 62.62 157 MET A N 1
ATOM 1274 C CA . MET A 1 157 ? 4.316 -21.598 -9.206 1.00 62.62 157 MET A CA 1
ATOM 1275 C C . MET A 1 157 ? 5.772 -22.079 -9.038 1.00 62.62 157 MET A C 1
ATOM 1277 O O . MET A 1 157 ? 6.671 -21.569 -9.703 1.00 62.62 157 MET A O 1
ATOM 1281 N N . PHE A 1 158 ? 5.994 -23.109 -8.216 1.00 58.72 158 PHE A N 1
ATOM 1282 C CA . PHE A 1 158 ? 7.306 -23.723 -7.973 1.00 58.72 158 PHE A CA 1
ATOM 1283 C C . PHE A 1 158 ? 7.441 -25.166 -8.523 1.00 58.72 158 PHE A C 1
ATOM 1285 O O . PHE A 1 158 ? 8.428 -25.842 -8.247 1.00 58.72 158 PHE A O 1
ATOM 1292 N N . LEU A 1 159 ? 6.467 -25.654 -9.306 1.00 62.38 159 LEU A N 1
ATOM 1293 C CA . LEU A 1 159 ? 6.435 -27.027 -9.845 1.00 62.38 159 LEU A CA 1
ATOM 1294 C C . LEU A 1 159 ? 5.866 -27.095 -11.272 1.00 62.38 159 LEU A C 1
ATOM 1296 O O . LEU A 1 159 ? 5.176 -28.052 -11.639 1.00 62.38 159 LEU A O 1
ATOM 1300 N N . ARG A 1 160 ? 6.110 -26.084 -12.117 1.00 62.34 160 ARG A N 1
ATOM 1301 C CA . ARG A 1 160 ? 5.762 -26.223 -13.541 1.00 62.34 160 ARG A CA 1
ATOM 1302 C C . ARG A 1 160 ? 6.658 -27.298 -14.150 1.00 62.34 160 ARG A C 1
ATOM 1304 O O . ARG A 1 160 ? 7.868 -27.282 -13.940 1.00 62.34 160 ARG A O 1
ATOM 1311 N N . LYS A 1 161 ? 6.078 -28.220 -14.922 1.00 60.16 161 LYS A N 1
ATOM 1312 C CA . LYS A 1 161 ? 6.845 -29.211 -15.686 1.00 60.16 161 LYS A CA 1
ATOM 1313 C C . LYS A 1 161 ? 7.857 -28.474 -16.569 1.00 60.16 161 LYS A C 1
ATOM 1315 O O . LYS A 1 161 ? 7.456 -27.658 -17.396 1.00 60.16 161 LYS A O 1
ATOM 1320 N N . GLY A 1 162 ? 9.150 -28.718 -16.349 1.00 66.38 162 GLY A N 1
ATOM 1321 C CA . GLY A 1 162 ? 10.239 -28.020 -17.044 1.00 66.38 162 GLY A CA 1
ATOM 1322 C C . GLY A 1 162 ? 10.721 -26.712 -16.399 1.00 66.38 162 GLY A C 1
ATOM 1323 O O . GLY A 1 162 ? 11.620 -26.076 -16.949 1.00 66.38 162 GLY A O 1
ATOM 1324 N N . ALA A 1 163 ? 10.182 -26.306 -15.243 1.00 63.50 163 ALA A N 1
ATOM 1325 C CA . ALA A 1 163 ? 10.736 -25.193 -14.477 1.00 63.50 163 ALA A CA 1
ATOM 1326 C C . ALA A 1 163 ? 12.155 -25.524 -13.998 1.00 63.50 163 ALA A C 1
ATOM 1328 O O . ALA A 1 163 ? 12.420 -26.612 -13.474 1.00 63.50 163 ALA A O 1
ATOM 1329 N N . LYS A 1 164 ? 13.061 -24.562 -14.189 1.00 64.56 164 LYS A N 1
ATOM 1330 C CA . LYS A 1 164 ? 14.457 -24.632 -13.759 1.00 64.56 164 LYS A CA 1
ATOM 1331 C C . LYS A 1 164 ? 14.637 -23.720 -12.553 1.00 64.56 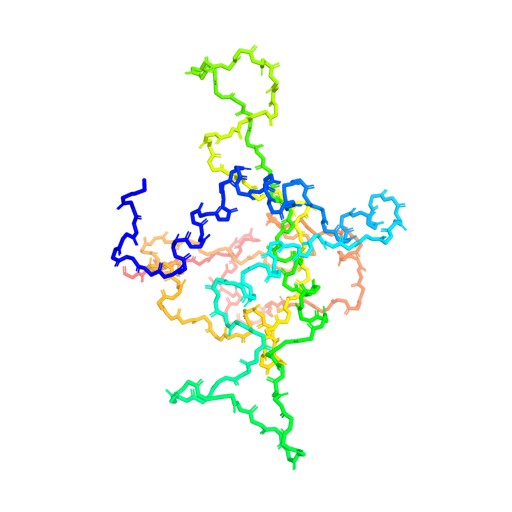164 LYS A C 1
ATOM 1333 O O . LYS A 1 164 ? 14.441 -22.514 -12.657 1.00 64.56 164 LYS A O 1
ATOM 1338 N N . TYR A 1 165 ? 15.029 -24.296 -11.429 1.00 67.12 165 TYR A N 1
ATOM 1339 C CA . TYR A 1 165 ? 15.409 -23.581 -10.221 1.00 67.12 165 TYR A CA 1
ATOM 1340 C C . TYR A 1 165 ? 16.918 -23.413 -10.232 1.00 67.12 165 TYR A C 1
ATOM 1342 O O . TYR A 1 165 ? 17.656 -24.384 -10.404 1.00 67.12 165 TYR A O 1
ATOM 1350 N N . ARG A 1 166 ? 17.375 -22.174 -10.069 1.00 65.31 166 ARG A N 1
ATOM 1351 C CA . ARG A 1 166 ? 18.787 -21.863 -9.884 1.00 65.31 166 ARG A CA 1
ATOM 1352 C C . ARG A 1 166 ? 18.996 -21.510 -8.421 1.00 65.31 166 ARG A C 1
ATOM 1354 O O . ARG A 1 166 ? 18.400 -20.557 -7.934 1.00 65.31 166 ARG A O 1
ATOM 1361 N N . PHE A 1 167 ? 19.826 -22.270 -7.721 1.00 67.62 167 PHE A N 1
ATOM 1362 C CA . PHE A 1 167 ? 20.324 -21.838 -6.424 1.00 67.62 167 PHE A CA 1
ATOM 1363 C C . PHE A 1 167 ? 21.477 -20.860 -6.692 1.00 67.62 167 PHE A C 1
ATOM 1365 O O . PHE A 1 167 ? 22.477 -21.198 -7.321 1.00 67.62 167 PHE A O 1
ATOM 1372 N N . LEU A 1 168 ? 21.304 -19.599 -6.302 1.00 63.31 168 LEU A N 1
ATOM 1373 C CA . LEU A 1 168 ? 22.270 -18.536 -6.611 1.00 63.31 168 LEU A CA 1
ATOM 1374 C C . LEU A 1 168 ? 23.515 -18.572 -5.706 1.00 63.31 168 LEU A C 1
ATOM 1376 O O . LEU A 1 168 ? 24.454 -17.804 -5.899 1.00 63.31 168 LEU A O 1
ATOM 1380 N N . GLY A 1 169 ? 23.586 -19.555 -4.805 1.00 60.12 169 GLY A N 1
ATOM 1381 C CA . GLY A 1 169 ? 24.822 -19.940 -4.144 1.00 60.12 169 GLY A CA 1
ATOM 1382 C C . GLY A 1 169 ? 25.268 -19.001 -3.029 1.00 60.12 169 GLY A C 1
ATOM 1383 O O . GLY A 1 169 ? 24.511 -18.199 -2.498 1.00 60.12 169 GLY A O 1
ATOM 1384 N N . SER A 1 170 ? 26.540 -19.165 -2.670 1.00 61.97 170 SER A N 1
ATOM 1385 C CA . SER A 1 170 ? 27.258 -18.499 -1.580 1.00 61.97 170 SER A CA 1
ATOM 1386 C C . SER A 1 170 ? 27.801 -17.113 -1.941 1.00 61.97 170 SER A C 1
ATOM 1388 O O . SER A 1 170 ? 28.568 -16.546 -1.158 1.00 61.97 170 SER A O 1
ATOM 1390 N N . ASN A 1 171 ? 27.488 -16.605 -3.140 1.00 68.31 171 ASN A N 1
ATOM 1391 C CA . ASN A 1 171 ? 27.985 -15.310 -3.582 1.00 68.31 171 ASN A CA 1
ATOM 1392 C C . ASN A 1 171 ? 27.361 -14.210 -2.703 1.00 68.31 171 ASN A C 1
ATOM 1394 O O . ASN A 1 171 ? 26.137 -14.181 -2.588 1.00 68.31 171 ASN A O 1
ATOM 1398 N N . PRO A 1 172 ? 28.164 -13.326 -2.080 1.00 67.00 172 PRO A N 1
ATOM 1399 C CA . PRO A 1 172 ? 27.659 -12.134 -1.402 1.00 67.00 172 PRO A CA 1
ATOM 1400 C C . PRO A 1 172 ? 26.720 -11.264 -2.241 1.00 67.00 172 PRO A C 1
ATOM 1402 O O . PRO A 1 172 ? 25.867 -10.598 -1.671 1.00 67.00 172 PRO A O 1
ATOM 1405 N N . LEU A 1 173 ? 26.919 -11.250 -3.561 1.00 71.25 173 LEU A N 1
ATOM 1406 C CA . LEU A 1 173 ? 26.150 -10.466 -4.522 1.00 71.25 173 LEU A CA 1
ATOM 1407 C C . LEU A 1 173 ? 25.580 -11.423 -5.575 1.00 71.25 173 LEU A C 1
ATOM 1409 O O . LEU A 1 173 ? 26.177 -11.599 -6.644 1.00 71.25 173 LEU A O 1
ATOM 1413 N N . PRO A 1 174 ? 24.496 -12.150 -5.254 1.00 67.94 174 PRO A N 1
ATOM 1414 C CA . PRO A 1 174 ? 23.908 -13.084 -6.196 1.00 67.94 174 PRO A CA 1
ATOM 1415 C C . PRO A 1 174 ? 23.344 -12.340 -7.413 1.00 67.94 174 PRO A C 1
ATOM 1417 O O . PRO A 1 174 ? 22.812 -11.238 -7.315 1.00 67.94 174 PRO A O 1
ATOM 1420 N N . GLU A 1 175 ? 23.458 -12.966 -8.583 1.00 63.12 175 GLU A N 1
ATOM 1421 C CA . GLU A 1 175 ? 22.881 -12.445 -9.825 1.00 63.12 175 GLU A CA 1
ATOM 1422 C C . GLU A 1 175 ? 21.366 -12.230 -9.645 1.00 63.12 175 GLU A C 1
ATOM 1424 O O . GLU A 1 175 ? 20.692 -13.104 -9.104 1.00 63.12 175 GLU A O 1
ATOM 1429 N N . LEU A 1 176 ? 20.826 -11.108 -10.139 1.00 62.84 176 LEU A N 1
ATOM 1430 C CA . LEU A 1 176 ? 19.400 -10.735 -10.043 1.00 62.84 176 LEU A CA 1
ATOM 1431 C C . LEU A 1 176 ? 18.910 -10.322 -8.640 1.00 62.84 176 LEU A C 1
ATOM 1433 O O . LEU A 1 176 ? 17.699 -10.269 -8.417 1.00 62.84 176 LEU A O 1
ATOM 1437 N N . MET A 1 177 ? 19.817 -9.993 -7.718 1.00 61.41 177 MET A N 1
ATOM 1438 C CA . MET A 1 177 ? 19.496 -9.354 -6.438 1.00 61.41 177 MET A CA 1
ATOM 1439 C C . MET A 1 177 ? 20.262 -8.029 -6.326 1.00 61.41 177 MET A C 1
ATOM 1441 O O . MET A 1 177 ? 21.461 -7.984 -6.587 1.00 61.41 177 MET A O 1
ATOM 1445 N N . GLU A 1 178 ? 19.567 -6.946 -5.978 1.00 65.19 178 GLU A N 1
ATOM 1446 C CA . GLU A 1 178 ? 20.176 -5.636 -5.713 1.00 65.19 178 GLU A CA 1
ATOM 1447 C C . GLU A 1 178 ? 20.286 -5.446 -4.198 1.00 65.19 178 GLU A C 1
ATOM 1449 O O . GLU A 1 178 ? 19.368 -4.937 -3.560 1.00 65.19 178 GLU A O 1
ATOM 1454 N N . ASP A 1 179 ? 21.408 -5.883 -3.632 1.00 68.06 179 ASP A N 1
ATOM 1455 C CA . ASP A 1 179 ? 21.789 -5.600 -2.249 1.00 68.06 179 ASP A CA 1
ATOM 1456 C C . ASP A 1 179 ? 22.917 -4.561 -2.221 1.00 68.06 179 ASP A C 1
ATOM 1458 O O . ASP A 1 179 ? 23.710 -4.454 -3.155 1.00 68.06 179 ASP A O 1
ATOM 1462 N N . ASN A 1 180 ? 23.016 -3.791 -1.136 1.00 72.88 180 ASN A N 1
ATOM 1463 C CA . ASN A 1 180 ? 24.111 -2.837 -0.959 1.00 72.88 180 ASN A CA 1
ATOM 1464 C C . ASN A 1 180 ? 25.460 -3.571 -0.853 1.00 72.88 180 ASN A C 1
ATOM 1466 O O . ASN A 1 180 ? 25.603 -4.474 -0.027 1.00 72.88 180 ASN A O 1
ATOM 1470 N N . ASP A 1 181 ? 26.475 -3.123 -1.600 1.00 77.50 181 ASP A N 1
ATOM 1471 C CA . ASP A 1 181 ? 27.823 -3.718 -1.626 1.00 77.50 181 ASP A CA 1
ATOM 1472 C C . ASP A 1 181 ? 28.443 -3.918 -0.234 1.00 77.50 181 ASP A C 1
ATOM 1474 O O . ASP A 1 181 ? 29.218 -4.850 -0.021 1.00 77.50 181 ASP A O 1
ATOM 1478 N N . LYS A 1 182 ? 28.079 -3.094 0.758 1.00 74.81 182 LYS A N 1
ATOM 1479 C CA . LYS A 1 182 ? 28.550 -3.261 2.144 1.00 74.81 182 LYS A CA 1
ATOM 1480 C C . LYS A 1 182 ? 28.183 -4.626 2.731 1.00 74.81 182 LYS A C 1
ATOM 1482 O O . LYS A 1 182 ? 28.988 -5.209 3.461 1.00 74.81 182 LYS A O 1
ATOM 1487 N N . PHE A 1 183 ? 27.015 -5.162 2.373 1.00 71.44 183 PHE A N 1
ATOM 1488 C CA . PHE A 1 183 ? 26.558 -6.477 2.821 1.00 71.44 183 PHE A CA 1
ATOM 1489 C C . PHE A 1 183 ? 27.403 -7.616 2.258 1.00 71.44 183 PHE A C 1
ATOM 1491 O O . PHE A 1 183 ? 27.451 -8.691 2.859 1.00 71.44 183 PHE A O 1
ATOM 1498 N N . ALA A 1 184 ? 28.123 -7.390 1.153 1.00 73.19 184 ALA A N 1
ATOM 1499 C CA . ALA A 1 184 ? 29.036 -8.373 0.592 1.00 73.19 184 ALA A CA 1
ATOM 1500 C C . ALA A 1 184 ? 30.209 -8.669 1.535 1.00 73.19 184 ALA A C 1
ATOM 1502 O O . ALA A 1 184 ? 30.619 -9.827 1.681 1.00 73.19 184 ALA A O 1
ATOM 1503 N N . THR A 1 185 ? 30.707 -7.623 2.192 1.00 77.31 185 THR A N 1
ATOM 1504 C CA . THR A 1 185 ? 31.930 -7.631 3.004 1.00 77.31 185 THR A CA 1
ATOM 1505 C C . THR A 1 185 ? 31.688 -7.700 4.512 1.00 77.31 185 THR A C 1
ATOM 1507 O O . THR A 1 185 ? 32.648 -7.834 5.267 1.00 77.31 185 THR A O 1
ATOM 1510 N N . ASP A 1 186 ? 30.436 -7.608 4.966 1.00 80.38 186 ASP A N 1
ATOM 1511 C CA . ASP A 1 186 ? 30.104 -7.585 6.392 1.00 80.38 186 ASP A CA 1
ATOM 1512 C C . ASP A 1 186 ? 30.273 -8.979 7.049 1.00 80.38 186 ASP A C 1
ATOM 1514 O O . ASP A 1 186 ? 29.582 -9.931 6.669 1.00 80.38 186 ASP A O 1
ATOM 1518 N N . PRO A 1 187 ? 31.159 -9.130 8.056 1.00 78.06 187 PRO A N 1
ATOM 1519 C CA . PRO A 1 187 ? 31.417 -10.408 8.724 1.00 78.06 187 PRO A CA 1
ATOM 1520 C C . PRO A 1 187 ? 30.294 -10.860 9.678 1.00 78.06 187 PRO A C 1
ATOM 1522 O O . PRO A 1 187 ? 30.296 -12.010 10.135 1.00 78.06 187 PRO A O 1
ATOM 1525 N N . THR A 1 188 ? 29.350 -9.977 10.015 1.00 80.06 188 THR A N 1
ATOM 1526 C CA . THR A 1 188 ? 28.214 -10.288 10.900 1.00 80.06 188 THR A CA 1
ATOM 1527 C C . THR A 1 188 ? 27.086 -11.010 10.166 1.00 80.06 188 THR A C 1
ATOM 1529 O O . THR A 1 188 ? 26.330 -11.765 10.784 1.00 80.06 188 THR A O 1
ATOM 1532 N N . ILE A 1 189 ? 27.016 -10.862 8.841 1.00 72.50 189 ILE A N 1
ATOM 1533 C CA . ILE A 1 189 ? 25.968 -11.452 8.012 1.00 72.50 189 ILE A CA 1
ATOM 1534 C C . ILE A 1 189 ? 26.251 -12.939 7.808 1.00 72.50 189 ILE A C 1
ATOM 1536 O O . ILE A 1 189 ? 27.209 -13.349 7.150 1.00 72.50 189 ILE A O 1
ATOM 1540 N N . LYS A 1 190 ? 25.390 -13.781 8.383 1.00 68.19 190 LYS A N 1
ATOM 1541 C CA . LYS A 1 190 ? 25.434 -15.232 8.191 1.00 68.19 190 LYS A CA 1
ATOM 1542 C C . LYS A 1 190 ? 24.724 -15.598 6.8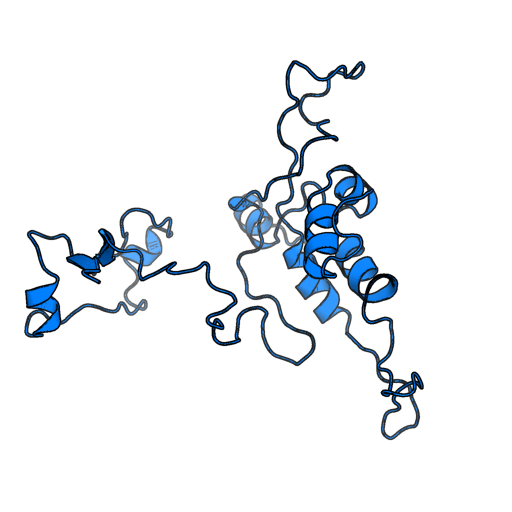94 1.00 68.19 190 LYS A C 1
ATOM 1544 O O . LYS A 1 190 ? 23.615 -15.145 6.637 1.00 68.19 190 LYS A O 1
ATOM 1549 N N . ARG A 1 191 ? 25.359 -16.450 6.091 1.00 68.12 191 ARG A N 1
ATOM 1550 C CA . ARG A 1 191 ? 24.814 -16.936 4.819 1.00 68.12 191 ARG A CA 1
ATOM 1551 C C . ARG A 1 191 ? 24.693 -18.448 4.849 1.00 68.12 191 ARG A C 1
ATOM 1553 O O . ARG A 1 191 ? 25.540 -19.137 5.414 1.00 68.12 191 ARG A O 1
ATOM 1560 N N . MET A 1 192 ? 23.647 -18.957 4.215 1.00 64.06 192 MET A N 1
ATOM 1561 C CA . MET A 1 192 ? 23.448 -20.391 4.049 1.00 64.06 192 MET A CA 1
ATOM 1562 C C . MET A 1 192 ? 24.313 -20.883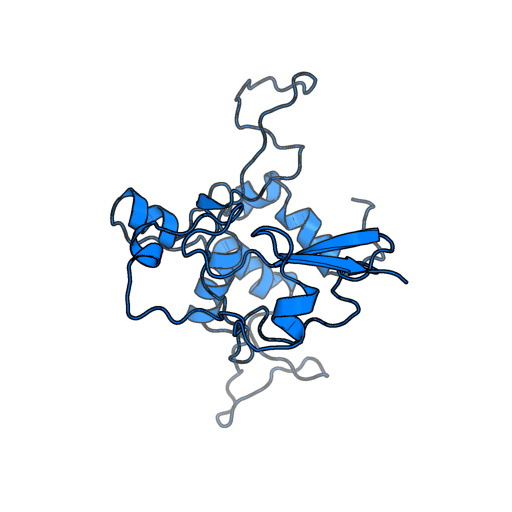 2.890 1.00 64.06 192 MET A C 1
ATOM 1564 O O . MET A 1 192 ? 24.024 -20.613 1.726 1.00 64.06 192 MET A O 1
ATOM 1568 N N . ILE A 1 193 ? 25.391 -21.594 3.215 1.00 70.31 193 ILE A N 1
ATOM 1569 C CA . ILE A 1 193 ? 26.291 -22.210 2.238 1.00 70.31 193 ILE A CA 1
ATOM 1570 C C . ILE A 1 193 ? 26.085 -23.719 2.307 1.00 70.31 193 ILE A C 1
ATOM 1572 O O . ILE A 1 193 ? 26.097 -24.308 3.387 1.00 70.31 193 ILE A O 1
ATOM 1576 N N . LEU A 1 194 ? 25.878 -24.345 1.149 1.00 71.38 194 LEU A N 1
ATOM 1577 C CA . LEU A 1 194 ? 25.843 -25.798 1.062 1.00 71.38 194 LEU A CA 1
ATOM 1578 C C . LEU A 1 194 ? 27.242 -26.344 1.333 1.00 71.38 194 LEU A C 1
ATOM 1580 O O . LEU A 1 194 ? 28.200 -25.957 0.666 1.00 71.38 194 LEU A O 1
ATOM 1584 N N . ASP A 1 195 ? 27.345 -27.267 2.282 1.00 77.50 195 ASP A N 1
ATOM 1585 C CA . ASP A 1 195 ? 28.600 -27.955 2.541 1.00 77.50 195 ASP A CA 1
ATOM 1586 C C . ASP A 1 195 ? 29.021 -28.785 1.319 1.00 77.50 195 ASP A C 1
ATOM 1588 O O . ASP A 1 195 ? 28.232 -29.568 0.776 1.00 77.50 195 ASP A O 1
ATOM 1592 N N . SER A 1 196 ? 30.287 -28.631 0.929 1.00 75.31 196 SER A N 1
ATOM 1593 C CA . SER A 1 196 ? 30.942 -29.339 -0.176 1.00 75.31 196 SER A CA 1
ATOM 1594 C C . SER A 1 196 ? 30.889 -30.868 -0.042 1.00 75.31 196 SER A C 1
ATOM 1596 O O . SER A 1 196 ? 30.877 -31.582 -1.049 1.00 75.31 196 SER A O 1
ATOM 1598 N N . GLY A 1 197 ? 30.799 -31.386 1.190 1.00 79.38 197 GLY A N 1
ATOM 1599 C CA . GLY A 1 197 ? 30.657 -32.814 1.475 1.00 79.38 197 GLY A CA 1
ATOM 1600 C C . GLY A 1 197 ? 29.235 -33.360 1.301 1.00 79.38 197 GLY A C 1
ATOM 1601 O O . GLY A 1 197 ? 29.050 -34.577 1.198 1.00 79.38 197 GLY A O 1
ATOM 1602 N N . SER A 1 198 ? 28.220 -32.493 1.241 1.00 81.44 198 SER A N 1
ATOM 1603 C CA . SER A 1 198 ? 26.820 -32.921 1.255 1.00 81.44 198 SER A CA 1
ATOM 1604 C C . SER A 1 198 ? 26.391 -33.592 -0.058 1.00 81.44 198 SER A C 1
ATOM 1606 O O . SER A 1 198 ? 26.757 -33.188 -1.165 1.00 81.44 198 SER A O 1
ATOM 1608 N N . GLY A 1 199 ? 25.533 -34.613 0.044 1.00 78.12 199 GLY A N 1
ATOM 1609 C CA . GLY A 1 199 ? 24.927 -35.248 -1.133 1.00 78.12 199 GLY A CA 1
ATOM 1610 C C . GLY A 1 199 ? 24.074 -34.281 -1.967 1.00 78.12 199 GLY A C 1
ATOM 1611 O O . GLY A 1 199 ? 23.917 -34.479 -3.170 1.00 78.12 199 GLY A O 1
ATOM 1612 N N . LEU A 1 200 ? 23.560 -33.216 -1.341 1.00 73.06 200 LEU A N 1
ATOM 1613 C CA . LEU A 1 200 ? 22.808 -32.152 -2.004 1.00 73.06 200 LEU A CA 1
ATOM 1614 C C . LEU A 1 200 ? 23.721 -31.244 -2.842 1.00 73.06 200 LEU A C 1
ATOM 1616 O O . LEU A 1 200 ? 23.377 -30.941 -3.983 1.00 73.06 200 LEU A O 1
ATOM 1620 N N . TYR A 1 201 ? 24.903 -30.883 -2.328 1.00 72.81 201 TYR A N 1
ATOM 1621 C CA . TYR A 1 201 ? 25.906 -30.112 -3.070 1.00 72.81 201 TYR A CA 1
ATOM 1622 C C . TYR A 1 201 ? 26.298 -30.818 -4.370 1.00 72.81 201 TYR A C 1
ATOM 1624 O O . TYR A 1 201 ? 26.227 -30.218 -5.436 1.00 72.81 201 TYR A O 1
ATOM 1632 N N . LYS A 1 202 ? 26.582 -32.126 -4.314 1.00 73.19 202 LYS A N 1
ATOM 1633 C CA . LYS A 1 202 ? 26.945 -32.929 -5.500 1.00 73.19 202 LYS A CA 1
ATOM 1634 C C . LYS A 1 202 ? 25.845 -33.007 -6.562 1.00 73.19 202 LYS A C 1
ATOM 1636 O O . LYS A 1 202 ? 26.153 -33.147 -7.738 1.00 73.19 202 LYS A O 1
ATOM 1641 N N . LYS A 1 203 ? 24.571 -32.955 -6.157 1.00 72.44 203 LYS A N 1
ATOM 1642 C CA . LYS A 1 203 ? 23.429 -33.007 -7.086 1.00 72.44 203 LYS A CA 1
ATOM 1643 C C . LYS A 1 203 ? 23.134 -31.665 -7.747 1.00 72.44 203 LYS A C 1
ATOM 1645 O O . LYS A 1 203 ? 22.613 -31.652 -8.855 1.00 72.44 203 LYS A O 1
ATOM 1650 N N . LEU A 1 204 ? 23.416 -30.563 -7.056 1.00 69.19 204 LEU A N 1
ATOM 1651 C CA . LEU A 1 204 ? 23.105 -29.221 -7.538 1.00 69.19 204 LEU A CA 1
ATOM 1652 C C . LEU A 1 204 ? 24.289 -28.569 -8.256 1.00 69.19 204 LEU A C 1
ATOM 1654 O O . LEU A 1 204 ? 24.062 -27.801 -9.183 1.00 69.19 204 LEU A O 1
ATOM 1658 N N . TYR A 1 205 ? 25.527 -28.856 -7.851 1.00 66.31 205 TYR A N 1
ATOM 1659 C CA . TYR A 1 205 ? 26.729 -28.204 -8.367 1.00 66.31 205 TYR A CA 1
ATOM 1660 C C . TYR A 1 205 ? 27.031 -28.612 -9.818 1.00 66.31 205 TYR A C 1
ATOM 1662 O O . TYR A 1 205 ? 27.444 -29.740 -10.082 1.00 66.31 205 TYR A O 1
ATOM 1670 N N . ASN A 1 206 ? 26.860 -27.676 -10.757 1.00 64.19 206 ASN A N 1
ATOM 1671 C CA . ASN A 1 206 ? 27.215 -27.849 -12.165 1.00 64.19 206 ASN A CA 1
ATOM 1672 C C . ASN A 1 206 ? 28.082 -26.673 -12.642 1.00 64.19 206 ASN A C 1
ATOM 1674 O O . ASN A 1 206 ? 27.562 -25.605 -12.963 1.00 64.19 206 ASN A O 1
ATOM 1678 N N . ASN A 1 207 ? 29.409 -26.852 -12.661 1.00 58.62 207 ASN A N 1
ATOM 1679 C CA . ASN A 1 207 ? 30.380 -25.855 -13.144 1.00 58.62 207 ASN A CA 1
ATOM 1680 C C . ASN A 1 207 ? 30.164 -24.434 -12.574 1.00 58.62 207 ASN A C 1
ATOM 1682 O O . ASN A 1 207 ? 30.210 -23.447 -13.303 1.00 58.62 207 ASN A O 1
ATOM 1686 N N . GLY A 1 208 ? 29.897 -24.329 -11.266 1.00 57.19 208 GLY A N 1
ATOM 1687 C CA . GLY A 1 208 ? 29.693 -23.047 -10.574 1.00 57.19 208 GLY A CA 1
ATOM 1688 C C . GLY A 1 208 ? 28.256 -22.512 -10.576 1.00 57.19 208 GLY A C 1
ATOM 1689 O O . GLY A 1 208 ? 27.987 -21.529 -9.890 1.00 57.19 208 GLY A O 1
ATOM 1690 N N . VAL A 1 209 ? 27.317 -23.169 -11.266 1.00 57.62 209 VAL A N 1
ATOM 1691 C CA . VAL A 1 209 ? 25.888 -22.823 -11.244 1.00 57.62 209 VAL A CA 1
ATOM 1692 C C . VAL A 1 209 ? 25.112 -23.959 -10.593 1.00 57.62 209 VAL A C 1
ATOM 1694 O O . VAL A 1 209 ? 25.199 -25.110 -11.021 1.00 57.62 209 VAL A O 1
ATOM 1697 N N . TYR A 1 210 ? 24.333 -23.651 -9.557 1.00 59.78 210 TYR A N 1
ATOM 1698 C CA . TYR A 1 210 ? 23.501 -24.659 -8.919 1.00 59.78 210 TYR A CA 1
ATOM 1699 C C . TYR A 1 210 ? 22.150 -24.736 -9.632 1.00 59.78 210 TYR A C 1
ATOM 1701 O O . TYR A 1 210 ? 21.354 -23.805 -9.526 1.00 59.78 210 TYR A O 1
ATOM 1709 N N . LEU A 1 211 ? 21.882 -25.803 -10.385 1.00 57.69 211 LEU A N 1
ATOM 1710 C CA . LEU A 1 211 ? 20.654 -25.944 -11.181 1.00 57.69 211 LEU A CA 1
ATOM 1711 C C . LEU A 1 211 ? 19.865 -27.179 -10.750 1.00 57.69 211 LEU A C 1
ATOM 1713 O O . LEU A 1 211 ? 20.424 -28.258 -10.591 1.00 57.69 211 LEU A O 1
ATOM 1717 N N . ASN A 1 212 ? 18.549 -27.035 -10.628 1.00 55.62 212 ASN A N 1
ATOM 1718 C CA . ASN A 1 212 ? 17.618 -28.142 -10.455 1.00 55.62 212 ASN A CA 1
ATOM 1719 C C . ASN A 1 212 ? 16.444 -27.989 -11.429 1.00 55.62 212 ASN A C 1
ATOM 1721 O O . ASN A 1 212 ? 15.945 -26.885 -11.624 1.00 55.62 212 ASN A O 1
ATOM 1725 N N . THR A 1 213 ? 16.001 -29.073 -12.060 1.00 53.75 213 THR A N 1
ATOM 1726 C CA . THR A 1 213 ? 14.866 -29.053 -12.998 1.00 53.75 213 THR A CA 1
ATOM 1727 C C . THR A 1 213 ? 13.759 -29.943 -12.457 1.00 53.75 213 THR A C 1
ATOM 1729 O O . THR A 1 213 ? 14.015 -31.090 -12.099 1.00 53.75 213 THR A O 1
ATOM 1732 N N . VAL A 1 214 ? 12.527 -29.434 -12.408 1.00 50.59 214 VAL A N 1
ATOM 1733 C CA . VAL A 1 214 ? 11.369 -30.228 -11.972 1.00 50.59 214 VAL A CA 1
ATOM 1734 C C . VAL A 1 214 ? 10.940 -31.158 -13.107 1.00 50.59 214 VAL A C 1
ATOM 1736 O O . VAL A 1 214 ? 10.392 -30.717 -14.122 1.00 50.59 214 VAL A O 1
ATOM 1739 N N . ILE A 1 215 ? 11.208 -32.453 -12.923 1.00 48.44 215 ILE A N 1
ATOM 1740 C CA . ILE A 1 215 ? 10.741 -33.544 -13.783 1.00 48.44 215 ILE A CA 1
ATOM 1741 C C . ILE A 1 215 ? 9.501 -34.140 -13.103 1.00 48.44 215 ILE A C 1
ATOM 1743 O O . ILE A 1 215 ? 9.626 -34.992 -12.229 1.00 48.44 215 ILE A O 1
ATOM 1747 N N . LEU A 1 216 ? 8.317 -33.632 -13.454 1.00 44.47 216 LEU A N 1
ATOM 1748 C CA . LEU A 1 216 ? 7.018 -34.222 -13.099 1.00 44.47 216 LEU A CA 1
ATOM 1749 C C . LEU A 1 216 ? 6.344 -34.779 -14.356 1.00 44.47 216 LEU A C 1
ATOM 1751 O O . LEU A 1 216 ? 6.356 -34.096 -15.412 1.00 44.47 216 LEU A O 1
#

Foldseek 3Di:
DPPQPVHDPVVVCVVLLQFVVSCVVQVLEQWFAQVLCCVVPVDGDAFRLSVLCCCCDPVPCHQFDADPVRHFDADPVRHTHGQDDVLLSSLVSLQSWQWADQFDDPPDPDPPPDRRPPRPDGTDGDPSRRDPDWRADSVGHTDPPDDCDPVNAPVCNPADQFDKDKDQADQQDGPPDDDDVVSRVDPVDDDDHDDPPDPQCVQQDDPNIGMDTRHD

Sequence (216 aa):
MVRNCFGNYRDVLREISYSPLMAEHLSYLDSRSHAYVYESNGQVTYADENFAREIMQLFTIGLVWLNQDGTPKLDANGKQIEVYSNEDIMSFARAWTGFRKYQDRGNIENEQACSTCNRQDPMFIDKDRRDVFPKSDLLGGYIGDRYPLCVDLPDKMFLRKGAKYRFLGSNPLPELMEDNDKFATDPTIKRMILDSGSGLYKKLYNNGVYLNTVIL

Radius of gyration: 23.2 Å; chains: 1; bounding box: 57×55×61 Å

pLDDT: mean 79.4, std 12.81, range [44.47, 94.25]

InterPro domains:
  IPR014917 Protein of unknown function DUF1800 [PF08811] (3-128)

Secondary structure (DSSP, 8-state):
--TTTTS-HHHHHHHHHT-HHHHHHTT-TT---HHHHHHHHS-------HHHHHIIIIIIS-SB-B-TTSPBPB-TTSPBPBS--HHHHHHHHGGGTTEEPPPPPTTS--SS--TT---SSPPEE-TTTS--S--B-TTSSBTT-SPPPTTTSPTTTTT-TT-EEEE-TT-SS-TT----THHHH-TT-------TTSHHHHHHEETTEEEEE---